Protein AF-A0A8T3R2W8-F1 (afdb_monomer)

Mean predicted aligned error: 18.33 Å

Radius of gyration: 32.72 Å; Cα contacts (8 Å, |Δi|>4): 124; chains: 1; bounding box: 53×70×112 Å

Solvent-accessible surface area (backbone atoms only — not comparable to full-atom values): 19944 Å² total; per-residue (Å²): 119,71,65,63,56,52,53,53,51,52,51,51,54,50,51,51,57,50,50,54,53,49,54,51,63,64,45,47,63,53,51,52,50,52,52,53,50,52,53,50,52,53,53,51,52,53,53,50,50,56,52,50,53,52,50,53,54,52,48,58,63,67,66,51,82,73,78,78,79,82,86,82,87,84,81,88,80,92,88,83,86,80,88,82,84,80,87,76,84,80,83,79,87,77,79,93,69,85,86,74,91,78,74,92,73,78,74,81,80,79,80,69,82,85,74,76,82,69,85,78,84,74,84,80,87,73,88,76,80,80,84,82,83,77,88,76,90,73,90,74,80,87,76,82,73,83,73,81,80,76,76,80,80,81,70,83,76,70,89,71,93,66,95,69,80,85,73,84,73,79,70,79,85,71,80,76,84,75,60,87,91,60,53,69,68,35,57,51,24,56,54,50,41,52,56,39,51,54,50,52,50,52,54,42,54,51,48,52,55,46,69,69,41,97,80,67,50,40,69,60,53,50,52,49,36,50,51,52,34,54,48,21,52,52,36,33,58,32,28,59,50,31,69,86,38,73,91,39,47,69,59,27,54,52,48,33,52,50,25,49,54,47,29,50,40,28,49,56,24,62,72,46,58,77,84,44,47,65,49,37,51,53,21,52,55,52,36,46,50,57,56,49,55,50,56,55,53,55,53,54,54,60,54,55,62,53,58,54,56,64,58,66,78,75,114

Sequence (315 aa):
MYQDLTIVIASVVLAVVVGIGVIIVIKMPSLIRASNAAKKSAANEATSRVTRERLEGSRAAAEAPVGMPKSIKGAAPADAPGPVSVDQPEIGFIGGQPIEWGQSTSPPQLRVPFDPPDPRRSAPAGPRLVRNAGVALLAVALVGVAAIATSPNLGAATPSGGVLGATEVSAPGTQRSEVPGAPAAVVAALRGTAVVNDRLAVDADDLQTELARKRVRAVDLARQLRSLVSDTELGVSLANRLEAWPDADPLRSDLTSFYQAVAETARDGRRAQLSDLTAYRSAASSTLTLVAELRASESTVGMRSRGTKARTAGS

Structure (mmCIF, N/CA/C/O backbone):
data_AF-A0A8T3R2W8-F1
#
_entry.id   AF-A0A8T3R2W8-F1
#
loop_
_atom_site.group_PDB
_atom_site.id
_atom_site.type_symbol
_atom_site.label_atom_id
_atom_site.label_alt_id
_atom_site.label_comp_id
_atom_site.label_asym_id
_atom_site.label_entity_id
_atom_site.label_seq_id
_atom_site.pdbx_PDB_ins_code
_atom_site.Cartn_x
_atom_site.Cartn_y
_atom_site.Cartn_z
_atom_site.occupancy
_atom_site.B_iso_or_equiv
_atom_site.auth_seq_id
_atom_site.auth_comp_id
_atom_site.auth_asym_id
_atom_site.auth_atom_id
_atom_site.pdbx_PDB_model_num
ATOM 1 N N . MET A 1 1 ? 13.297 10.936 -42.439 1.00 53.31 1 MET A N 1
ATOM 2 C CA . MET A 1 1 ? 14.028 10.239 -41.353 1.00 53.31 1 MET A CA 1
ATOM 3 C C . MET A 1 1 ? 14.456 11.146 -40.198 1.00 53.31 1 MET A C 1
ATOM 5 O O . MET A 1 1 ? 14.283 10.722 -39.070 1.00 53.31 1 MET A O 1
ATOM 9 N N . TYR A 1 2 ? 14.955 12.374 -40.404 1.00 48.47 2 TYR A N 1
ATOM 10 C CA . TYR A 1 2 ? 15.349 13.239 -39.269 1.00 48.47 2 TYR A CA 1
ATOM 11 C C . TYR A 1 2 ? 14.175 13.831 -38.456 1.00 48.47 2 TYR A C 1
ATOM 13 O O . TYR A 1 2 ? 14.329 14.087 -37.264 1.00 48.47 2 TYR A O 1
ATOM 21 N N . GLN A 1 3 ? 12.987 14.011 -39.049 1.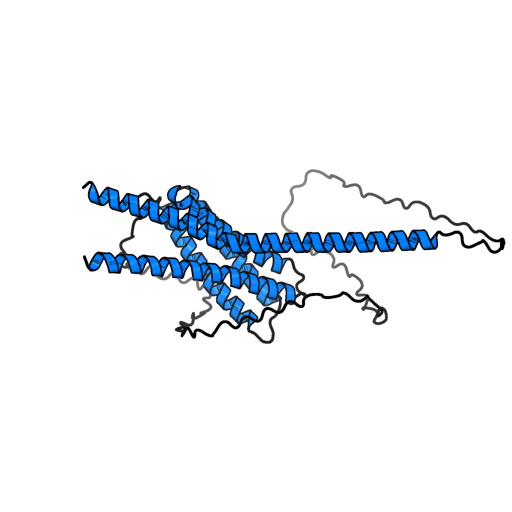00 54.53 3 GLN A N 1
ATOM 22 C CA . GLN A 1 3 ? 11.833 14.574 -38.328 1.00 54.53 3 GLN A CA 1
ATOM 23 C C . GLN A 1 3 ? 11.289 13.658 -37.219 1.00 54.53 3 GLN A C 1
ATOM 25 O O . GLN A 1 3 ? 11.030 14.152 -36.124 1.00 54.53 3 GLN A O 1
ATOM 30 N N . ASP A 1 4 ? 11.217 12.341 -37.437 1.00 58.09 4 ASP A N 1
ATOM 31 C CA . ASP A 1 4 ? 10.751 11.402 -36.401 1.00 58.09 4 ASP A CA 1
ATOM 32 C C . ASP A 1 4 ? 11.683 11.362 -35.188 1.00 58.09 4 ASP A C 1
ATOM 34 O O . ASP A 1 4 ? 11.228 11.348 -34.045 1.00 58.09 4 ASP A O 1
ATOM 38 N N . LEU A 1 5 ? 12.997 11.443 -35.417 1.00 59.25 5 LEU A N 1
ATOM 39 C CA . LEU A 1 5 ? 13.979 11.465 -34.333 1.00 59.25 5 LEU A CA 1
ATOM 40 C C . LEU A 1 5 ? 13.818 12.711 -33.446 1.00 59.25 5 LEU A C 1
ATOM 42 O O . LEU A 1 5 ? 13.947 12.637 -32.226 1.00 59.25 5 LEU A O 1
ATOM 46 N N . THR A 1 6 ? 13.472 13.851 -34.048 1.00 59.56 6 THR A N 1
ATOM 47 C CA . THR A 1 6 ? 13.305 15.119 -33.322 1.00 59.56 6 THR A CA 1
ATOM 48 C C . THR A 1 6 ? 12.045 15.102 -32.446 1.00 59.56 6 THR A C 1
ATOM 50 O O . THR A 1 6 ? 12.054 15.628 -31.333 1.00 59.56 6 THR A O 1
ATOM 53 N N . ILE A 1 7 ? 10.978 14.436 -32.904 1.00 68.69 7 ILE A N 1
ATOM 54 C CA . ILE A 1 7 ? 9.715 14.277 -32.162 1.00 68.69 7 ILE A CA 1
ATOM 55 C C . ILE A 1 7 ? 9.888 13.340 -30.960 1.00 68.69 7 ILE A C 1
ATOM 57 O O . ILE A 1 7 ? 9.358 13.615 -29.877 1.00 68.69 7 ILE A O 1
ATOM 61 N N . VAL A 1 8 ? 10.659 12.263 -31.124 1.00 65.19 8 VAL A N 1
ATOM 62 C CA . VAL A 1 8 ? 10.961 11.330 -30.030 1.00 65.19 8 VAL A CA 1
ATOM 63 C C . VAL A 1 8 ? 11.794 12.024 -28.950 1.00 65.19 8 VAL A C 1
ATOM 65 O O . VAL A 1 8 ? 11.427 11.970 -27.777 1.00 65.19 8 VAL A O 1
ATOM 68 N N . ILE A 1 9 ? 12.841 12.764 -29.331 1.00 66.00 9 ILE A N 1
ATOM 69 C CA . ILE A 1 9 ? 13.687 13.499 -28.374 1.00 66.00 9 ILE A CA 1
ATOM 70 C C . ILE A 1 9 ? 12.879 14.575 -27.633 1.00 66.00 9 ILE A C 1
ATOM 72 O O . ILE A 1 9 ? 12.960 14.664 -26.408 1.00 66.00 9 ILE A O 1
ATOM 76 N N . ALA A 1 10 ? 12.041 15.346 -28.333 1.00 62.16 10 ALA A N 1
ATOM 77 C CA . ALA A 1 10 ? 11.192 16.359 -27.702 1.00 62.16 10 ALA A CA 1
ATOM 78 C C . ALA A 1 10 ? 10.181 15.749 -26.712 1.00 62.16 10 ALA A C 1
ATOM 80 O O . ALA A 1 10 ? 9.942 16.317 -25.646 1.00 62.16 10 ALA A O 1
ATOM 81 N N . SER A 1 11 ? 9.626 14.573 -27.028 1.00 66.31 11 SER A N 1
ATOM 82 C CA . SER A 1 11 ? 8.693 13.868 -26.138 1.00 66.31 11 SER A CA 1
ATOM 83 C C . SER A 1 11 ? 9.377 13.327 -24.882 1.00 66.31 11 SER A C 1
ATOM 85 O O . SER A 1 11 ? 8.801 13.409 -23.797 1.00 66.31 11 SER A O 1
ATOM 87 N N . VAL A 1 12 ? 10.613 12.832 -25.003 1.00 66.12 12 VAL A N 1
ATOM 88 C CA . VAL A 1 12 ? 11.405 12.363 -23.855 1.00 66.12 12 VAL A CA 1
ATOM 89 C C . VAL A 1 12 ? 11.797 13.533 -22.952 1.00 66.12 12 VAL A C 1
ATOM 91 O O . VAL A 1 12 ? 11.570 13.472 -21.745 1.00 66.12 12 VAL A O 1
ATOM 94 N N . VAL A 1 13 ? 12.297 14.638 -23.516 1.00 65.88 13 VAL A N 1
ATOM 95 C CA . VAL A 1 13 ? 12.657 15.837 -22.735 1.00 65.88 13 VAL A CA 1
ATOM 96 C C . VAL A 1 13 ? 11.433 16.412 -22.017 1.00 65.88 13 VAL A C 1
ATOM 98 O O . VAL A 1 13 ? 11.514 16.752 -20.837 1.00 65.88 13 VAL A O 1
ATOM 101 N N . LEU A 1 14 ? 10.274 16.457 -22.681 1.00 67.62 14 LEU A N 1
ATOM 102 C CA . LEU A 1 14 ? 9.036 16.921 -22.059 1.00 67.62 14 LEU A CA 1
ATOM 103 C C . LEU A 1 14 ? 8.577 15.987 -20.930 1.00 67.62 14 LEU A C 1
ATOM 105 O O . LEU A 1 14 ? 8.171 16.471 -19.876 1.00 67.62 14 LEU A O 1
ATOM 109 N N . ALA A 1 15 ? 8.674 14.666 -21.109 1.00 62.66 15 ALA A N 1
ATOM 110 C CA . ALA A 1 15 ? 8.345 13.701 -20.061 1.00 62.66 15 ALA A CA 1
ATOM 111 C C . ALA A 1 15 ? 9.250 13.858 -18.827 1.00 62.66 15 ALA A C 1
ATOM 113 O O . ALA A 1 15 ? 8.749 13.824 -17.703 1.00 62.66 15 ALA A O 1
ATOM 114 N N . VAL A 1 16 ? 10.548 14.118 -19.023 1.00 62.31 16 VAL A N 1
ATOM 115 C CA . VAL A 1 16 ? 11.512 14.348 -17.934 1.00 62.31 16 VAL A CA 1
ATOM 116 C C . VAL A 1 16 ? 11.224 15.657 -17.194 1.00 62.31 16 VAL A C 1
ATOM 118 O O . VAL A 1 16 ? 11.123 15.658 -15.968 1.00 62.31 16 VAL A O 1
ATOM 121 N N . VAL A 1 17 ? 11.017 16.768 -17.911 1.00 62.28 17 VAL A N 1
ATOM 122 C CA . VAL A 1 17 ? 10.698 18.073 -17.294 1.00 62.28 17 VAL A CA 1
ATOM 123 C C . VAL A 1 17 ? 9.386 18.003 -16.508 1.00 62.28 17 VAL A C 1
ATOM 125 O O . VAL A 1 17 ? 9.276 18.546 -15.407 1.00 62.28 17 VAL A O 1
ATOM 128 N N . VAL A 1 18 ? 8.396 17.283 -17.036 1.00 59.97 18 VAL A N 1
ATOM 129 C CA . VAL A 1 18 ? 7.106 17.086 -16.371 1.00 59.97 18 VAL A CA 1
ATOM 130 C C . VAL A 1 18 ? 7.227 16.150 -15.165 1.00 59.97 18 VAL A C 1
ATOM 132 O O . VAL A 1 18 ? 6.606 16.424 -14.140 1.00 59.97 18 VAL A O 1
ATOM 135 N N . GLY A 1 19 ? 8.049 15.100 -15.239 1.00 58.78 19 GLY A N 1
ATOM 136 C CA . GLY A 1 19 ? 8.355 14.235 -14.097 1.00 58.78 19 GLY A CA 1
ATOM 137 C C . GLY A 1 19 ? 8.981 15.017 -12.940 1.00 58.78 19 GLY A C 1
ATOM 138 O O . GLY A 1 19 ? 8.500 14.943 -11.810 1.00 58.78 19 GLY A O 1
ATOM 139 N N . ILE A 1 20 ? 9.968 15.869 -13.233 1.00 54.62 20 ILE A N 1
ATOM 140 C CA . ILE A 1 20 ? 10.619 16.730 -12.233 1.00 54.62 20 ILE A CA 1
ATOM 141 C C . ILE A 1 20 ? 9.618 17.723 -11.619 1.00 54.62 20 ILE A C 1
ATOM 143 O O . ILE A 1 20 ? 9.584 17.891 -10.399 1.00 54.62 20 ILE A O 1
ATOM 147 N N . GLY A 1 21 ? 8.752 18.341 -12.431 1.00 46.56 21 GLY A N 1
ATOM 148 C CA . GLY A 1 21 ? 7.711 19.250 -11.939 1.00 46.56 21 GLY A CA 1
ATOM 149 C C . GLY A 1 21 ? 6.700 18.572 -11.006 1.00 46.56 21 GLY A C 1
ATOM 150 O O . GLY A 1 21 ? 6.312 19.146 -9.989 1.00 46.56 21 GLY A O 1
ATOM 151 N N . VAL A 1 22 ? 6.314 17.327 -11.299 1.00 51.22 22 VAL A N 1
ATOM 152 C CA . VAL A 1 22 ? 5.394 16.541 -10.460 1.00 51.22 22 VAL A CA 1
ATOM 153 C C . VAL A 1 22 ? 6.056 16.133 -9.139 1.00 51.22 22 VAL A C 1
ATOM 155 O O . VAL A 1 22 ? 5.425 16.261 -8.090 1.00 51.22 22 VAL A O 1
ATOM 158 N N . ILE A 1 23 ? 7.341 15.763 -9.148 1.00 50.88 23 ILE A N 1
ATOM 159 C CA . ILE A 1 23 ? 8.104 15.472 -7.921 1.00 50.88 23 ILE A CA 1
ATOM 160 C C . ILE A 1 23 ? 8.148 16.700 -6.995 1.00 50.88 23 ILE A C 1
ATOM 162 O O . ILE A 1 23 ? 8.003 16.563 -5.778 1.00 50.88 23 ILE A O 1
ATOM 166 N N . ILE A 1 24 ? 8.287 17.910 -7.549 1.00 50.91 24 ILE A N 1
ATOM 167 C CA . ILE A 1 24 ? 8.290 19.162 -6.772 1.00 50.91 24 ILE A CA 1
ATOM 168 C C . ILE A 1 24 ? 6.912 19.435 -6.146 1.00 50.91 24 ILE A C 1
ATOM 170 O O . ILE A 1 24 ? 6.831 19.781 -4.964 1.00 50.91 24 ILE A O 1
ATOM 174 N N . VAL A 1 25 ? 5.824 19.228 -6.896 1.00 53.56 25 VAL A N 1
ATOM 175 C CA . VAL A 1 25 ? 4.453 19.453 -6.403 1.00 53.56 25 VAL A CA 1
ATOM 176 C C . VAL A 1 25 ? 4.045 18.415 -5.351 1.00 53.56 25 VAL A C 1
ATOM 178 O O . VAL A 1 25 ? 3.384 18.774 -4.379 1.00 53.56 25 VAL A O 1
ATOM 181 N N . ILE A 1 26 ? 4.491 17.161 -5.473 1.00 55.03 26 ILE A N 1
ATOM 182 C CA . ILE A 1 26 ? 4.214 16.100 -4.488 1.00 55.03 26 ILE A CA 1
ATOM 183 C C . ILE A 1 26 ? 5.058 16.273 -3.211 1.00 55.03 26 ILE A C 1
ATOM 185 O O . ILE A 1 26 ? 4.571 16.014 -2.109 1.00 55.03 26 ILE A O 1
ATOM 189 N N . LYS A 1 27 ? 6.301 16.772 -3.308 1.00 56.34 27 LYS A N 1
ATOM 190 C CA . LYS A 1 27 ? 7.138 17.048 -2.122 1.00 56.34 27 LYS A CA 1
ATOM 191 C C . LYS A 1 27 ? 6.754 18.322 -1.368 1.00 56.34 27 LYS A C 1
ATOM 193 O O . LYS A 1 27 ? 7.007 18.407 -0.168 1.00 56.34 27 LYS A O 1
ATOM 198 N N . MET A 1 28 ? 6.132 19.313 -2.005 1.00 49.12 28 MET A N 1
ATOM 199 C CA . MET A 1 28 ? 5.764 20.565 -1.325 1.00 49.12 28 MET A CA 1
ATOM 200 C C . MET A 1 28 ? 4.868 20.360 -0.082 1.00 49.12 28 MET A C 1
ATOM 2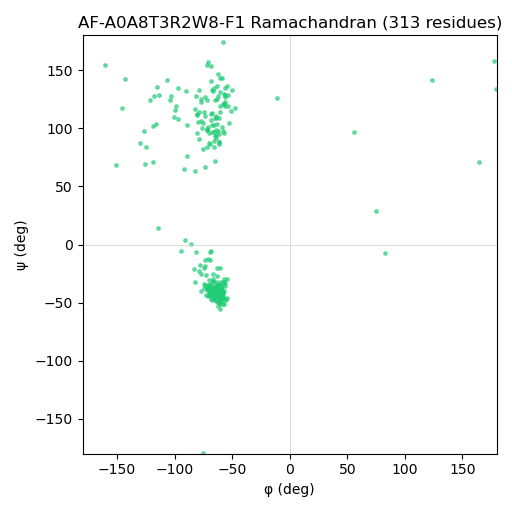02 O O . MET A 1 28 ? 5.187 20.912 0.974 1.00 49.12 28 MET A O 1
ATOM 206 N N . PRO A 1 29 ? 3.807 19.532 -0.122 1.00 60.94 29 PRO A N 1
ATOM 207 C CA . PRO A 1 29 ? 2.988 19.238 1.053 1.00 60.94 29 PRO A CA 1
ATOM 208 C C . PRO A 1 29 ? 3.749 18.552 2.196 1.00 60.94 29 PRO A C 1
ATOM 210 O O . PRO A 1 29 ? 3.448 18.811 3.365 1.00 60.94 29 PRO A O 1
ATOM 213 N N . SER A 1 30 ? 4.731 17.691 1.897 1.00 60.16 30 SER A N 1
ATOM 214 C CA . SER A 1 30 ? 5.530 17.017 2.930 1.00 60.16 30 SER A CA 1
ATOM 215 C C . SER A 1 30 ? 6.537 17.971 3.577 1.00 60.16 30 SER A C 1
ATOM 217 O O . SER A 1 30 ? 6.675 17.967 4.800 1.00 60.16 30 SER A O 1
ATOM 219 N N . LEU A 1 31 ? 7.136 18.878 2.799 1.00 65.12 31 LEU A N 1
ATOM 220 C CA . LEU A 1 31 ? 7.999 19.950 3.308 1.00 65.12 31 LEU A CA 1
ATOM 221 C C . LEU A 1 31 ? 7.228 20.937 4.196 1.00 65.12 31 LEU A C 1
ATOM 223 O O . LEU A 1 31 ? 7.725 21.349 5.246 1.00 65.12 31 LEU A O 1
ATOM 227 N N . ILE A 1 32 ? 5.982 21.261 3.838 1.00 67.94 32 ILE A N 1
ATOM 228 C CA . ILE A 1 32 ? 5.104 22.100 4.667 1.00 67.94 32 ILE A CA 1
ATOM 229 C C . ILE A 1 32 ? 4.746 21.381 5.977 1.00 67.94 32 ILE A C 1
ATOM 231 O O . ILE A 1 32 ? 4.795 21.991 7.048 1.00 67.94 32 ILE A O 1
ATOM 235 N N . ARG A 1 33 ? 4.442 20.073 5.936 1.00 70.06 33 ARG A N 1
ATOM 236 C CA . ARG A 1 33 ? 4.187 19.274 7.150 1.00 70.06 33 ARG A CA 1
ATOM 237 C C . ARG A 1 33 ? 5.424 19.182 8.051 1.00 70.06 33 ARG A C 1
ATOM 239 O O . ARG A 1 33 ? 5.291 19.392 9.256 1.00 70.06 33 ARG A O 1
ATOM 246 N N . ALA A 1 34 ? 6.609 18.954 7.485 1.00 70.44 34 ALA A N 1
ATOM 247 C CA . ALA A 1 34 ? 7.869 18.912 8.228 1.00 70.44 34 ALA A CA 1
ATOM 248 C C . ALA A 1 34 ? 8.205 20.270 8.872 1.00 70.44 34 ALA A C 1
ATOM 250 O O . ALA A 1 34 ? 8.542 20.329 10.055 1.00 70.44 34 ALA A O 1
ATOM 251 N N . SER A 1 35 ? 8.017 21.377 8.144 1.00 83.19 35 SER A N 1
ATOM 252 C CA . SER A 1 35 ? 8.188 22.735 8.680 1.00 83.19 35 SER A CA 1
ATOM 253 C C . SER A 1 35 ? 7.228 23.019 9.841 1.00 83.19 35 SER A C 1
ATOM 255 O O . SER A 1 35 ? 7.625 23.558 10.876 1.00 83.19 35 SER A O 1
ATOM 257 N N . ASN A 1 36 ? 5.967 22.599 9.717 1.00 78.75 36 ASN A N 1
ATOM 258 C CA . ASN A 1 36 ? 4.974 22.774 10.775 1.00 78.75 36 ASN A CA 1
ATOM 259 C C . ASN A 1 36 ? 5.264 21.901 12.006 1.00 78.75 36 ASN A C 1
ATOM 261 O O . ASN A 1 36 ? 5.027 22.342 13.132 1.00 78.75 36 ASN A O 1
ATOM 265 N N . ALA A 1 37 ? 5.807 20.694 11.821 1.00 77.38 37 ALA A N 1
ATOM 266 C CA . ALA A 1 37 ? 6.266 19.847 12.920 1.00 77.38 37 ALA A CA 1
ATOM 267 C C . ALA A 1 37 ? 7.459 20.477 13.661 1.00 77.38 37 ALA A C 1
ATOM 269 O O . ALA A 1 37 ? 7.442 20.546 14.891 1.00 77.38 37 ALA A O 1
ATOM 270 N N . ALA A 1 38 ? 8.434 21.031 12.931 1.00 80.75 38 ALA A N 1
ATOM 271 C CA . ALA A 1 38 ? 9.573 21.742 13.513 1.00 80.75 38 ALA A CA 1
ATOM 272 C C . ALA A 1 38 ? 9.138 22.989 14.306 1.00 80.75 38 ALA A C 1
ATOM 274 O O . ALA A 1 38 ? 9.577 23.192 15.437 1.00 80.75 38 ALA A O 1
ATOM 275 N N . LYS A 1 39 ? 8.192 23.780 13.777 1.00 85.31 39 LYS A N 1
ATOM 276 C CA . LYS A 1 39 ? 7.620 24.933 14.497 1.00 85.31 39 LYS A CA 1
ATOM 277 C C . LYS A 1 39 ? 6.911 24.525 15.792 1.00 85.31 39 LYS A C 1
ATOM 279 O O . LYS A 1 39 ? 7.052 25.207 16.803 1.00 85.31 39 LYS A O 1
ATOM 284 N N . LYS A 1 40 ? 6.177 23.406 15.788 1.00 83.19 40 LYS A N 1
ATOM 285 C CA . LYS A 1 40 ? 5.532 22.871 17.001 1.00 83.19 40 LYS A CA 1
ATOM 286 C C . LYS A 1 40 ? 6.551 22.381 18.031 1.00 83.19 40 LYS A C 1
ATOM 288 O O . LYS A 1 40 ? 6.367 22.627 19.218 1.00 83.19 40 LYS A O 1
ATOM 293 N N . SER A 1 41 ? 7.625 21.731 17.585 1.00 84.75 41 SER A N 1
ATOM 294 C CA . SER A 1 41 ? 8.738 21.323 18.450 1.00 84.75 41 SER A CA 1
ATOM 295 C C . SER A 1 41 ? 9.389 22.532 19.133 1.00 84.75 41 SER A C 1
ATOM 297 O O . SER A 1 41 ? 9.505 22.533 20.357 1.00 84.75 41 SER A O 1
ATOM 299 N N . ALA A 1 42 ? 9.701 23.591 18.381 1.00 88.06 42 ALA A N 1
ATOM 300 C CA . ALA A 1 42 ? 10.281 24.816 18.933 1.00 88.06 42 ALA A CA 1
ATOM 301 C C . ALA A 1 42 ? 9.341 25.521 19.932 1.00 88.06 42 ALA A C 1
ATOM 303 O O . ALA A 1 42 ? 9.778 25.992 20.982 1.00 88.06 42 ALA A O 1
ATOM 304 N N . ALA A 1 43 ? 8.033 25.548 19.650 1.00 86.94 43 ALA A N 1
ATOM 305 C CA . ALA A 1 43 ? 7.039 26.123 20.559 1.00 86.94 43 ALA A CA 1
ATOM 306 C C . ALA A 1 43 ? 6.922 25.339 21.882 1.00 86.94 43 ALA A C 1
ATOM 308 O O . ALA A 1 43 ? 6.789 25.933 22.958 1.00 86.94 43 ALA A O 1
ATOM 309 N N . ASN A 1 44 ? 7.010 24.008 21.819 1.00 85.94 44 ASN A N 1
ATOM 310 C CA . ASN A 1 44 ? 7.012 23.168 23.013 1.00 85.94 44 ASN A CA 1
ATOM 311 C C . ASN A 1 44 ? 8.280 23.390 23.849 1.00 85.94 44 ASN A C 1
ATOM 313 O O . ASN A 1 44 ? 8.176 23.529 25.065 1.00 85.94 44 ASN A O 1
ATOM 317 N N . GLU A 1 45 ? 9.449 23.509 23.214 1.00 89.12 45 GLU A N 1
ATOM 318 C CA . GLU A 1 45 ? 10.705 23.782 23.921 1.00 89.12 45 GLU A CA 1
ATOM 319 C C . GLU A 1 45 ? 10.682 25.147 24.630 1.00 89.12 45 GLU A C 1
ATOM 321 O O . GLU A 1 45 ? 11.057 25.242 25.800 1.00 89.12 45 GLU A O 1
ATOM 326 N N . ALA A 1 46 ? 10.165 26.190 23.972 1.00 90.06 46 ALA A N 1
ATOM 327 C CA . ALA A 1 46 ? 9.996 27.509 24.584 1.00 90.06 46 ALA A CA 1
ATOM 328 C C . ALA A 1 46 ? 9.081 27.455 25.821 1.00 90.06 46 ALA A C 1
ATOM 330 O O . ALA A 1 46 ? 9.392 28.034 26.862 1.00 90.06 46 ALA A O 1
ATOM 331 N N . THR A 1 47 ? 7.989 26.689 25.744 1.00 91.56 47 THR A N 1
ATOM 332 C CA . THR A 1 47 ? 7.068 26.496 26.876 1.00 91.56 47 THR A CA 1
ATOM 333 C C . THR A 1 47 ? 7.746 25.753 28.033 1.00 91.56 47 THR A C 1
ATOM 335 O O . THR A 1 47 ? 7.560 26.104 29.203 1.00 91.56 47 THR A O 1
ATOM 338 N N . SER A 1 48 ? 8.578 24.751 27.730 1.00 90.62 48 SER A N 1
ATOM 339 C CA . SER A 1 48 ? 9.358 24.029 28.740 1.00 90.62 48 SER A CA 1
ATOM 340 C C . SER A 1 48 ? 10.397 24.917 29.427 1.00 90.62 48 SER A C 1
ATOM 342 O O . SER A 1 48 ? 10.557 24.802 30.642 1.00 90.62 48 SER A O 1
ATOM 344 N N . ARG A 1 49 ? 11.057 25.831 28.700 1.00 94.00 49 ARG A N 1
ATOM 345 C CA . ARG A 1 49 ? 12.008 26.790 29.293 1.00 94.00 49 ARG A CA 1
ATOM 346 C C . ARG A 1 49 ? 11.328 27.734 30.280 1.00 94.00 49 ARG A C 1
ATOM 348 O O . ARG A 1 49 ? 11.758 27.799 31.424 1.00 94.00 49 ARG A O 1
ATOM 355 N N . VAL A 1 50 ? 10.208 28.345 29.892 1.00 93.88 50 VAL A N 1
ATOM 356 C CA . VAL A 1 50 ? 9.435 29.232 30.784 1.00 93.88 50 VAL A CA 1
ATOM 357 C C . VAL A 1 50 ? 8.958 28.489 32.036 1.00 93.88 50 VAL A C 1
ATOM 359 O O . VAL A 1 50 ? 8.985 29.025 33.142 1.00 93.88 50 VAL A O 1
ATOM 362 N N . THR A 1 51 ? 8.541 27.228 31.886 1.00 91.31 51 THR A N 1
ATOM 363 C CA . THR A 1 51 ? 8.109 26.411 33.031 1.00 91.31 51 THR A CA 1
ATOM 364 C C . THR A 1 51 ? 9.276 26.095 33.969 1.00 91.31 51 THR A C 1
ATOM 366 O O . THR A 1 51 ? 9.109 26.158 35.186 1.00 91.31 51 THR A O 1
ATOM 369 N N . ARG A 1 52 ? 10.462 25.793 33.422 1.00 93.38 52 ARG A N 1
ATOM 370 C CA . ARG A 1 52 ? 11.680 25.556 34.210 1.00 93.38 52 ARG A CA 1
ATOM 371 C C . ARG A 1 52 ? 12.112 26.816 34.963 1.00 93.38 52 ARG A C 1
ATOM 373 O O . ARG A 1 52 ? 12.300 26.736 36.170 1.00 93.38 52 ARG A O 1
ATOM 380 N N . GLU A 1 53 ? 12.168 27.967 34.296 1.00 92.94 53 GLU A N 1
ATOM 381 C CA . GLU A 1 53 ? 12.516 29.250 34.928 1.00 92.94 53 GLU A CA 1
ATOM 382 C C . GLU A 1 53 ? 11.537 29.621 36.049 1.00 92.94 53 GLU A C 1
ATOM 384 O O . GLU A 1 53 ? 11.944 30.077 37.116 1.00 92.94 53 GLU A O 1
ATOM 389 N N . ARG A 1 54 ? 10.236 29.359 35.860 1.00 92.62 54 ARG A N 1
ATOM 390 C CA . ARG A 1 54 ? 9.229 29.596 36.903 1.00 92.62 54 ARG A CA 1
ATOM 391 C C . ARG A 1 54 ? 9.438 28.700 38.127 1.00 92.62 54 ARG A C 1
ATOM 393 O O . ARG A 1 54 ? 9.255 29.165 39.252 1.00 92.62 54 ARG A O 1
ATOM 400 N N . LEU A 1 55 ? 9.813 27.436 37.922 1.00 91.56 55 LEU A N 1
ATOM 401 C CA . LEU A 1 55 ? 10.119 26.509 39.014 1.00 91.56 55 LEU A CA 1
ATOM 402 C C . LEU A 1 55 ? 11.403 26.910 39.748 1.00 91.56 55 LEU A C 1
ATOM 404 O O . LEU A 1 55 ? 11.409 26.949 40.977 1.00 91.56 55 LEU A O 1
ATOM 408 N N . GLU A 1 56 ? 12.457 27.275 39.021 1.00 90.31 56 GLU A N 1
ATOM 409 C CA . GLU A 1 56 ? 13.716 27.749 39.607 1.00 90.31 56 GLU A CA 1
ATOM 410 C C . GLU A 1 56 ? 13.521 29.053 40.395 1.00 90.31 56 GLU A C 1
ATOM 412 O O . GLU A 1 56 ? 13.967 29.149 41.538 1.00 90.31 56 GLU A O 1
ATOM 417 N N . GLY A 1 57 ? 12.749 30.007 39.863 1.00 90.31 57 GLY A N 1
ATOM 418 C CA . GLY A 1 57 ? 12.378 31.227 40.583 1.00 90.31 57 GLY A CA 1
ATOM 419 C C . GLY A 1 57 ? 11.564 30.952 41.853 1.00 90.31 57 GLY A C 1
ATOM 420 O O . GLY A 1 57 ? 11.810 31.562 42.893 1.00 90.31 57 GLY A O 1
ATOM 421 N N . SER A 1 58 ? 10.634 29.989 41.814 1.00 85.19 58 SER A N 1
ATOM 422 C CA . SER A 1 58 ? 9.866 29.593 43.005 1.00 85.19 58 SER A CA 1
ATO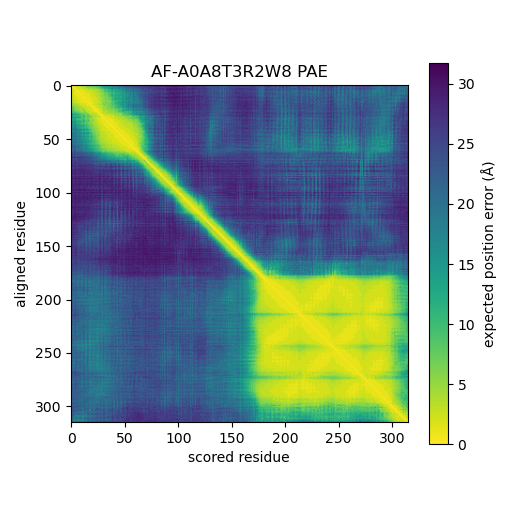M 423 C C . SER A 1 58 ? 10.722 28.905 44.072 1.00 85.19 58 SER A C 1
ATOM 425 O O . SER A 1 58 ? 10.481 29.089 45.264 1.00 85.19 58 SER A O 1
ATOM 427 N N . ARG A 1 59 ? 11.758 28.164 43.660 1.00 85.50 59 ARG A N 1
ATOM 428 C CA . ARG A 1 59 ? 12.715 27.534 44.574 1.00 85.50 59 ARG A CA 1
ATOM 429 C C . ARG A 1 59 ? 13.604 28.570 45.260 1.00 85.50 59 ARG A C 1
ATOM 431 O O . ARG A 1 59 ? 13.760 28.503 46.473 1.00 85.50 59 ARG A O 1
ATOM 438 N N . ALA A 1 60 ? 14.104 29.560 44.520 1.00 79.06 60 ALA A N 1
ATOM 439 C CA . ALA A 1 60 ? 14.886 30.656 45.096 1.00 79.06 60 ALA A CA 1
ATOM 440 C C . 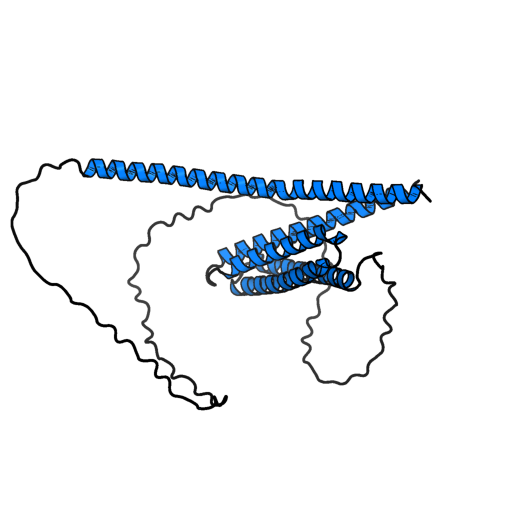ALA A 1 60 ? 14.079 31.476 46.124 1.00 79.06 60 ALA A C 1
ATOM 442 O O . ALA A 1 60 ? 14.621 31.899 47.141 1.00 79.06 60 ALA A O 1
ATOM 443 N N . ALA A 1 61 ? 12.768 31.648 45.907 1.00 74.56 61 ALA A N 1
ATOM 444 C CA . ALA A 1 61 ? 11.883 32.299 46.875 1.00 74.56 61 ALA A CA 1
ATOM 445 C C . ALA A 1 61 ? 11.638 31.453 48.143 1.00 74.56 61 ALA A C 1
ATOM 447 O O . ALA A 1 61 ? 11.445 32.014 49.219 1.00 74.56 61 ALA A O 1
ATOM 448 N N . ALA A 1 62 ? 11.662 30.121 48.033 1.00 72.25 62 ALA A N 1
ATOM 449 C CA . ALA A 1 62 ? 11.517 29.207 49.169 1.00 72.25 62 ALA A CA 1
ATOM 450 C C . ALA A 1 62 ? 12.807 29.057 50.002 1.00 72.25 62 ALA A C 1
ATOM 452 O O . ALA A 1 62 ? 12.733 28.704 51.176 1.00 72.25 62 ALA A O 1
ATOM 453 N N . GLU A 1 63 ? 13.974 29.339 49.417 1.00 67.50 63 GLU A N 1
ATOM 454 C CA . GLU A 1 63 ? 15.275 29.347 50.106 1.00 67.50 63 GLU A CA 1
ATOM 455 C C . GLU A 1 63 ? 15.593 30.695 50.783 1.00 67.50 63 GLU A C 1
ATOM 457 O O . GLU A 1 63 ? 16.628 30.829 51.440 1.00 67.50 63 GLU A O 1
ATOM 462 N N . ALA A 1 64 ? 14.697 31.689 50.696 1.00 63.19 64 ALA A N 1
ATOM 463 C CA . ALA A 1 64 ? 14.791 32.874 51.541 1.00 63.19 64 ALA A CA 1
ATOM 464 C C . ALA A 1 64 ? 14.774 32.433 53.020 1.00 63.19 64 ALA A C 1
ATOM 466 O O . ALA A 1 64 ? 13.905 31.646 53.405 1.00 63.19 64 ALA A O 1
ATOM 467 N N . PRO A 1 65 ? 15.723 32.896 53.854 1.00 60.66 65 PRO A N 1
ATOM 468 C CA . PRO A 1 65 ? 15.920 32.377 55.199 1.00 60.66 65 PRO A CA 1
ATOM 469 C C . PRO A 1 65 ? 14.686 32.657 56.057 1.00 60.66 65 PRO A C 1
ATOM 471 O O . PRO A 1 65 ? 14.509 33.747 56.603 1.00 60.66 65 PRO A O 1
ATOM 474 N N . VAL A 1 66 ? 13.829 31.647 56.194 1.00 60.62 66 VAL A N 1
ATOM 475 C CA . VAL A 1 66 ? 12.816 31.592 57.241 1.00 60.62 66 VAL A CA 1
ATOM 476 C C . VAL A 1 66 ? 13.587 31.591 58.552 1.00 60.62 66 VAL A C 1
ATOM 478 O O . VAL A 1 66 ? 14.292 30.631 58.866 1.00 60.62 66 VAL A O 1
ATOM 481 N N . GLY A 1 67 ? 13.519 32.710 59.274 1.00 60.09 67 GLY A N 1
ATOM 482 C CA . GLY A 1 67 ? 14.174 32.875 60.565 1.00 60.09 67 GLY A CA 1
ATOM 483 C C . GLY A 1 67 ? 13.895 31.666 61.452 1.00 60.09 67 GLY A C 1
ATOM 484 O O . GLY A 1 67 ? 12.740 31.375 61.758 1.00 60.09 67 GLY A O 1
ATOM 485 N N . MET A 1 68 ? 14.960 30.946 61.814 1.00 46.81 68 MET A N 1
ATOM 486 C CA . MET A 1 68 ? 14.898 29.744 62.641 1.00 46.81 68 MET A CA 1
ATOM 487 C C . MET A 1 68 ? 14.136 30.019 63.949 1.00 46.81 68 MET A C 1
ATOM 489 O O . MET A 1 68 ? 14.615 30.809 64.770 1.00 46.81 68 MET A O 1
ATOM 493 N N . PRO A 1 69 ? 13.018 29.326 64.229 1.00 55.72 69 PRO A N 1
ATOM 494 C CA . PRO A 1 69 ? 12.602 29.113 65.603 1.00 55.72 69 PRO A CA 1
ATOM 495 C C . PRO A 1 69 ? 13.618 28.186 66.283 1.00 55.72 69 PRO A C 1
ATOM 497 O O . PRO A 1 69 ? 14.056 27.177 65.730 1.00 55.72 69 PRO A O 1
ATOM 500 N N . LYS A 1 70 ? 14.038 28.586 67.483 1.00 56.03 70 LYS A N 1
ATOM 501 C CA . LYS A 1 70 ? 15.096 27.947 68.268 1.00 56.03 70 LYS A CA 1
ATOM 502 C C . LYS A 1 70 ? 14.822 26.457 68.519 1.00 56.03 70 LYS A C 1
ATOM 504 O O . LYS A 1 70 ? 13.734 26.070 68.931 1.00 56.03 70 LYS A O 1
ATOM 509 N N . SER A 1 71 ? 15.886 25.687 68.304 1.00 44.94 71 SER A N 1
ATOM 510 C CA . SER A 1 71 ? 16.182 24.295 68.646 1.00 44.94 71 SER A CA 1
ATOM 511 C C . SER A 1 71 ? 15.239 23.563 69.606 1.00 44.94 71 SER A C 1
ATOM 513 O O . SER A 1 71 ? 15.130 23.925 70.777 1.00 44.94 71 SER A O 1
ATOM 515 N N . ILE A 1 72 ? 14.746 22.401 69.163 1.00 47.56 72 ILE A N 1
ATOM 516 C CA . ILE A 1 72 ? 14.395 21.287 70.050 1.00 47.56 72 ILE A CA 1
ATOM 517 C C . ILE A 1 72 ? 15.285 20.094 69.685 1.00 47.56 72 ILE A C 1
ATOM 519 O O . ILE A 1 72 ? 15.452 19.737 68.522 1.00 47.56 72 ILE A O 1
ATOM 523 N N . LYS A 1 73 ? 15.928 19.563 70.722 1.00 55.16 73 LYS A N 1
ATOM 524 C CA . LYS A 1 73 ? 17.006 18.575 70.730 1.00 55.16 73 LYS A CA 1
ATOM 525 C C . LYS A 1 73 ? 16.430 17.172 70.959 1.00 55.16 73 LYS A C 1
ATOM 527 O O . LYS A 1 73 ? 15.669 16.992 71.903 1.00 55.16 73 LYS A O 1
ATOM 532 N N . GLY A 1 74 ? 16.883 16.194 70.173 1.00 46.66 74 GLY A N 1
ATOM 533 C CA . GLY A 1 74 ? 16.654 14.750 70.368 1.00 46.66 74 GLY A CA 1
ATOM 534 C C . GLY A 1 74 ? 16.004 14.102 69.140 1.00 46.66 74 GLY A C 1
ATOM 535 O O . GLY A 1 74 ? 15.167 14.726 68.510 1.00 46.66 74 GLY A O 1
ATOM 536 N N . ALA A 1 75 ? 16.320 12.885 68.704 1.00 42.09 75 ALA A N 1
ATOM 537 C CA . ALA A 1 75 ? 17.231 11.842 69.165 1.00 42.09 75 ALA A CA 1
ATOM 538 C C . ALA A 1 75 ? 17.501 10.886 67.972 1.00 42.09 75 ALA A C 1
ATOM 540 O O . ALA A 1 75 ? 16.682 10.803 67.059 1.00 42.09 75 ALA A O 1
ATOM 541 N N . ALA A 1 76 ? 18.645 10.193 67.978 1.00 46.56 76 ALA A N 1
ATOM 542 C CA . ALA A 1 76 ? 19.010 9.130 67.024 1.00 46.56 76 ALA A CA 1
ATOM 543 C C . ALA A 1 76 ? 18.190 7.841 67.264 1.00 46.56 76 ALA A C 1
ATOM 545 O O . ALA A 1 76 ? 17.731 7.642 68.392 1.00 46.56 76 ALA A O 1
ATOM 546 N N . PRO A 1 77 ? 17.982 6.980 66.245 1.00 53.62 77 PRO A N 1
ATOM 547 C CA . PRO A 1 77 ? 18.867 5.812 66.015 1.00 53.62 77 PRO A CA 1
ATOM 548 C C . PRO A 1 77 ? 19.099 5.514 64.505 1.00 53.62 77 PRO A C 1
ATOM 550 O O . PRO A 1 77 ? 18.282 5.870 63.665 1.00 53.62 77 PRO A O 1
ATOM 553 N N . ALA A 1 78 ? 20.286 5.093 64.054 1.00 55.25 78 ALA A N 1
ATOM 554 C CA . ALA A 1 78 ? 20.828 3.722 64.046 1.00 55.25 78 ALA A CA 1
ATOM 555 C C . ALA A 1 78 ? 19.928 2.689 63.332 1.00 55.25 78 ALA A C 1
ATOM 557 O O . ALA A 1 78 ? 18.992 2.193 63.941 1.00 55.25 78 ALA A O 1
ATOM 558 N N . ASP A 1 79 ? 20.212 2.389 62.057 1.00 48.16 79 ASP A N 1
ATOM 559 C CA . ASP A 1 79 ? 20.486 1.022 61.570 1.00 48.16 79 ASP A CA 1
ATOM 560 C C . ASP A 1 79 ? 20.747 1.000 60.053 1.00 48.16 79 ASP A C 1
ATOM 562 O O . ASP A 1 79 ? 20.035 1.621 59.263 1.00 48.16 79 ASP A O 1
ATOM 566 N N . ALA A 1 80 ? 21.796 0.282 59.653 1.00 53.50 80 ALA A N 1
ATOM 567 C CA . ALA A 1 80 ? 22.241 0.112 58.274 1.00 53.50 80 ALA A CA 1
ATOM 568 C C . ALA A 1 80 ? 22.067 -1.357 57.845 1.00 53.50 80 ALA A C 1
ATOM 570 O O . ALA A 1 80 ? 22.581 -2.236 58.535 1.00 53.50 80 ALA A O 1
ATOM 571 N N . PRO A 1 81 ? 21.415 -1.659 56.708 1.00 53.78 81 PRO A N 1
ATOM 572 C CA . PRO A 1 81 ? 21.448 -2.997 56.126 1.00 53.78 81 PRO A CA 1
ATOM 573 C C . PRO A 1 81 ? 22.613 -3.157 55.133 1.00 53.78 81 PRO A C 1
ATOM 575 O O . PRO A 1 81 ? 22.846 -2.310 54.271 1.00 53.78 81 PRO A O 1
ATOM 578 N N . GLY A 1 82 ? 23.355 -4.257 55.299 1.00 53.88 82 GLY A N 1
ATOM 579 C CA . GLY A 1 82 ? 24.564 -4.616 54.553 1.00 53.88 82 GLY A CA 1
ATOM 580 C C . GLY A 1 82 ? 24.346 -5.126 53.115 1.00 53.88 82 GLY A C 1
ATOM 581 O O . GLY A 1 82 ? 23.216 -5.194 52.629 1.00 53.88 82 GLY A O 1
ATOM 582 N N . PRO A 1 83 ? 25.442 -5.475 52.414 1.00 51.69 83 PRO A N 1
ATOM 583 C CA . PRO A 1 83 ? 25.427 -5.837 50.999 1.00 51.69 83 PRO A CA 1
ATOM 584 C C . PRO A 1 83 ? 24.945 -7.276 50.761 1.00 51.69 83 PRO A C 1
ATOM 586 O O . PRO A 1 83 ? 25.417 -8.224 51.386 1.00 51.69 83 PRO A O 1
ATOM 589 N N . VAL A 1 84 ? 24.028 -7.436 49.807 1.00 54.84 84 VAL A N 1
ATOM 590 C CA . VAL A 1 84 ? 23.543 -8.732 49.318 1.00 54.84 84 VAL A CA 1
ATOM 591 C C . VAL A 1 84 ? 24.543 -9.272 48.292 1.00 54.84 84 VAL A C 1
ATOM 593 O O . VAL A 1 84 ? 24.746 -8.659 47.245 1.00 54.84 84 VAL A O 1
ATOM 596 N N . SER A 1 85 ? 25.175 -10.408 48.600 1.00 46.03 85 SER A N 1
ATOM 597 C CA . SER A 1 85 ? 25.966 -11.183 47.635 1.00 46.03 85 SER A CA 1
ATOM 598 C C . SER A 1 85 ? 25.027 -11.893 46.661 1.00 46.03 85 SER A C 1
ATOM 600 O O . SER A 1 85 ? 24.105 -12.589 47.082 1.00 46.03 85 SER A O 1
ATOM 602 N N . VAL A 1 86 ? 25.254 -11.696 45.364 1.00 55.09 86 VAL A N 1
ATOM 603 C CA . VAL A 1 86 ? 24.567 -12.413 44.287 1.00 55.09 86 VAL A CA 1
ATOM 604 C C . VAL A 1 86 ? 25.476 -13.558 43.859 1.00 55.09 86 VAL A C 1
ATOM 606 O O . VAL A 1 86 ? 26.516 -13.318 43.248 1.00 55.09 86 VAL A O 1
ATOM 609 N N . ASP A 1 87 ? 25.083 -14.783 44.204 1.00 44.44 87 ASP A N 1
ATOM 610 C CA . ASP A 1 87 ? 25.694 -16.006 43.687 1.00 44.44 87 ASP A CA 1
ATOM 611 C C . ASP A 1 87 ? 25.492 -16.087 42.170 1.00 44.44 87 ASP A C 1
ATOM 613 O O . ASP A 1 87 ? 24.378 -15.994 41.646 1.00 44.44 87 ASP A O 1
ATOM 617 N N . GLN A 1 88 ? 26.604 -16.244 41.464 1.00 49.59 88 GLN A N 1
ATOM 618 C CA . GLN A 1 88 ? 26.687 -16.357 40.018 1.00 49.59 88 GLN A CA 1
ATOM 619 C C . GLN A 1 88 ? 26.815 -17.853 39.690 1.00 49.59 88 GLN A C 1
ATOM 621 O O . GLN A 1 88 ? 27.802 -18.461 40.102 1.00 49.59 88 GLN A O 1
ATOM 626 N N . PRO A 1 89 ? 25.849 -18.493 39.005 1.00 55.16 89 PRO A N 1
ATOM 627 C CA . PRO A 1 89 ? 25.983 -19.906 38.685 1.00 55.16 89 PRO A CA 1
ATOM 628 C C . PRO A 1 89 ? 27.052 -20.103 37.607 1.00 55.16 89 PRO A C 1
ATOM 630 O O . PRO A 1 89 ? 26.982 -19.526 36.519 1.00 55.16 89 PRO A O 1
ATOM 633 N N . GLU A 1 90 ? 28.035 -20.942 37.928 1.00 44.53 90 GLU A N 1
ATOM 634 C CA . GLU A 1 90 ? 29.035 -21.453 37.000 1.00 44.53 90 GLU A CA 1
ATOM 635 C C . GLU A 1 90 ? 28.357 -22.168 35.823 1.00 44.53 90 GLU A C 1
ATOM 637 O O . GLU A 1 90 ? 27.634 -23.154 35.983 1.00 44.53 90 GLU A O 1
ATOM 642 N N . ILE A 1 91 ? 28.617 -21.681 34.610 1.00 47.75 91 ILE A N 1
ATOM 643 C CA . ILE A 1 91 ? 28.280 -22.383 33.374 1.00 47.75 91 ILE A CA 1
ATOM 644 C C . ILE A 1 91 ? 29.357 -23.450 33.169 1.00 47.75 91 ILE A C 1
ATOM 646 O O . ILE A 1 91 ? 30.409 -23.200 32.580 1.00 47.75 91 ILE A O 1
ATOM 650 N N . GLY A 1 92 ? 29.098 -24.644 33.701 1.00 44.81 92 GLY A N 1
ATOM 651 C CA . GLY A 1 92 ? 29.907 -25.832 33.461 1.00 44.81 92 GLY A CA 1
ATOM 652 C C . GLY A 1 92 ? 29.857 -26.238 31.989 1.00 44.81 92 GLY A C 1
ATOM 653 O O . GLY A 1 92 ? 28.837 -26.710 31.489 1.00 44.81 92 GLY A O 1
ATOM 654 N N . PHE A 1 93 ? 30.980 -26.069 31.296 1.00 52.78 93 PHE A N 1
ATOM 655 C CA . PHE A 1 93 ? 31.239 -26.664 29.990 1.00 52.78 93 PHE A CA 1
ATOM 656 C C . PHE A 1 93 ? 31.581 -28.148 30.207 1.00 52.78 93 PHE A C 1
ATOM 658 O O . PHE A 1 93 ? 32.700 -28.479 30.597 1.00 52.78 93 PHE A O 1
ATOM 665 N N . ILE A 1 94 ? 30.622 -29.051 29.984 1.00 46.50 94 ILE A N 1
ATOM 666 C CA . ILE A 1 94 ? 30.880 -30.498 29.920 1.00 46.50 94 ILE A CA 1
ATOM 667 C C . ILE A 1 94 ? 30.854 -30.923 28.454 1.00 46.50 94 ILE A C 1
ATOM 669 O O . ILE A 1 94 ? 29.910 -30.646 27.716 1.00 46.50 94 ILE A O 1
ATOM 673 N N . GLY A 1 95 ? 31.956 -31.536 28.031 1.00 51.31 95 GLY A N 1
ATOM 674 C CA . GLY A 1 95 ? 32.272 -31.796 26.639 1.00 51.31 95 GLY A CA 1
ATOM 675 C C . GLY A 1 95 ? 31.425 -32.860 25.939 1.00 51.31 95 GLY A C 1
ATOM 676 O O . GLY A 1 95 ? 30.921 -33.806 26.533 1.00 51.31 95 GLY A O 1
ATOM 677 N N . GLY A 1 96 ? 31.401 -32.731 24.611 1.00 52.06 96 GLY A N 1
ATOM 678 C CA . GLY A 1 96 ? 31.701 -33.854 23.723 1.00 52.06 96 GLY A CA 1
ATOM 679 C C . GLY A 1 96 ? 30.646 -34.944 23.542 1.00 52.06 96 GLY A C 1
ATOM 680 O O . GLY A 1 96 ? 31.032 -36.071 23.244 1.00 52.06 96 GLY A O 1
ATOM 681 N N . GLN A 1 97 ? 29.352 -34.653 23.672 1.00 49.34 97 GLN A N 1
ATOM 682 C CA . GLN A 1 97 ? 28.301 -35.592 23.259 1.00 49.34 97 GLN A CA 1
ATOM 683 C C . GLN A 1 97 ? 27.469 -35.018 22.098 1.00 49.34 97 GLN A C 1
ATOM 685 O O . GLN A 1 97 ? 27.121 -33.834 22.124 1.00 49.34 97 GLN A O 1
ATOM 690 N N . PRO A 1 98 ? 27.175 -35.822 21.059 1.00 44.28 98 PRO A N 1
ATOM 691 C CA . PRO A 1 98 ? 26.371 -35.394 19.922 1.00 44.28 98 PRO A CA 1
ATOM 692 C C . PRO A 1 98 ? 24.924 -35.134 20.360 1.00 44.28 98 PRO A C 1
ATOM 694 O O . PRO A 1 98 ? 24.317 -35.943 21.057 1.00 44.28 98 PRO A O 1
ATOM 697 N N . ILE A 1 99 ? 24.377 -33.988 19.948 1.00 56.00 99 ILE A N 1
ATOM 698 C CA . ILE A 1 99 ? 23.008 -33.568 20.263 1.00 56.00 99 ILE A CA 1
ATOM 699 C C . ILE A 1 99 ? 22.034 -34.451 19.472 1.00 56.00 99 ILE A C 1
ATOM 701 O O . ILE A 1 99 ? 21.829 -34.261 18.272 1.00 56.00 99 ILE A O 1
ATOM 705 N N . GLU A 1 100 ? 21.457 -35.433 20.156 1.00 48.16 100 GLU A N 1
ATOM 706 C CA . GLU A 1 100 ? 20.395 -36.296 19.652 1.00 48.16 100 GLU A CA 1
ATOM 707 C C . GLU A 1 100 ? 19.070 -35.511 19.647 1.00 48.16 100 GLU A C 1
ATOM 709 O O . GLU A 1 100 ? 18.463 -35.234 20.684 1.00 48.16 100 GLU A O 1
ATOM 714 N N . TRP A 1 101 ? 18.637 -35.088 18.458 1.00 51.97 101 TRP A N 1
ATOM 715 C CA . TRP A 1 101 ? 17.363 -34.400 18.252 1.00 51.97 101 TRP A CA 1
ATOM 716 C C . TRP A 1 101 ? 16.208 -35.393 18.329 1.00 51.97 101 TRP A C 1
ATOM 718 O O . TRP A 1 101 ? 15.695 -35.842 17.306 1.00 51.97 101 TRP A O 1
ATOM 728 N N . GLY A 1 102 ? 15.766 -35.723 19.538 1.00 53.72 102 GLY A N 1
ATOM 729 C CA . GLY A 1 102 ? 14.506 -36.437 19.659 1.00 53.72 102 GLY A CA 1
ATOM 730 C C . GLY A 1 102 ? 14.255 -37.095 20.991 1.00 53.72 102 GLY A C 1
ATOM 731 O O . GLY A 1 102 ? 14.188 -38.309 21.013 1.00 53.72 102 GLY A O 1
ATOM 732 N N . GLN A 1 103 ? 13.990 -36.314 22.042 1.00 45.03 103 GLN A N 1
ATOM 733 C CA . GLN A 1 103 ? 12.923 -36.631 22.995 1.00 45.03 103 GLN A CA 1
ATOM 734 C C . GLN A 1 103 ? 12.289 -35.338 23.507 1.00 45.03 103 GLN A C 1
ATOM 736 O O . GLN A 1 103 ? 12.928 -34.495 24.130 1.00 45.03 103 GLN A O 1
ATOM 741 N N . SER A 1 104 ? 11.002 -35.186 23.202 1.00 51.88 104 SER A N 1
ATOM 742 C CA . SER A 1 104 ? 10.135 -34.143 23.738 1.00 51.88 104 SER A CA 1
ATOM 743 C C . SER A 1 104 ? 9.889 -34.413 25.223 1.00 51.88 104 SER A C 1
ATOM 745 O O . SER A 1 104 ? 8.891 -35.033 25.591 1.00 51.88 104 SER A O 1
ATOM 747 N N . THR A 1 105 ? 10.774 -33.933 26.090 1.00 56.47 105 THR A N 1
ATOM 748 C CA . THR A 1 105 ? 10.455 -33.735 27.503 1.00 56.47 105 THR A CA 1
ATOM 749 C C . THR A 1 105 ? 9.677 -32.428 27.617 1.00 56.47 105 THR A C 1
ATOM 751 O O . THR A 1 105 ? 10.207 -31.331 27.450 1.00 56.47 105 THR A O 1
ATOM 754 N N . SER A 1 106 ? 8.365 -32.532 27.838 1.00 55.94 106 SER A N 1
ATOM 755 C CA . SER A 1 106 ? 7.562 -31.365 28.198 1.00 55.94 106 SER A CA 1
ATOM 756 C C . SER A 1 106 ? 8.165 -30.718 29.451 1.00 55.94 106 SER A C 1
ATOM 758 O O . SER A 1 106 ? 8.391 -31.430 30.434 1.00 55.94 106 SER A O 1
ATOM 760 N N . PRO A 1 107 ? 8.442 -29.401 29.453 1.00 56.72 107 PRO A N 1
ATOM 761 C CA . PRO A 1 107 ? 8.976 -28.746 30.634 1.00 56.72 107 PRO A CA 1
ATOM 762 C C . PRO A 1 107 ? 7.964 -28.840 31.786 1.00 56.72 107 PRO A C 1
ATOM 764 O O . PRO A 1 107 ? 6.750 -28.813 31.540 1.00 56.72 107 PRO A O 1
ATOM 767 N N . PRO A 1 108 ? 8.429 -28.936 33.045 1.00 55.41 108 PRO A N 1
ATOM 768 C CA . PRO A 1 108 ? 7.549 -28.863 34.198 1.00 55.41 108 PRO A CA 1
ATOM 769 C C . PRO A 1 108 ? 6.783 -27.542 34.135 1.00 55.41 108 PRO A C 1
ATOM 771 O O . PRO A 1 108 ? 7.370 -26.462 34.088 1.00 55.41 108 PRO A O 1
ATOM 774 N N . GLN A 1 109 ? 5.456 -27.643 34.090 1.00 58.03 109 GLN A N 1
ATOM 775 C CA . GLN A 1 109 ? 4.551 -26.504 34.163 1.00 58.03 109 GLN A CA 1
ATOM 776 C C . GLN A 1 109 ? 4.821 -25.778 35.484 1.00 58.03 109 GLN A C 1
ATOM 778 O O . GLN A 1 109 ? 4.401 -26.232 36.551 1.00 58.03 109 GLN A O 1
ATOM 783 N N . LEU A 1 110 ? 5.559 -24.671 35.413 1.00 58.94 110 LEU A N 1
ATOM 784 C CA . LEU A 1 110 ? 5.773 -23.762 36.527 1.00 58.94 110 LEU A CA 1
ATOM 785 C C . LEU A 1 110 ? 4.397 -23.202 36.912 1.00 58.94 110 LEU A C 1
ATOM 787 O O . LEU A 1 110 ? 3.882 -22.288 36.267 1.00 58.94 110 LEU A O 1
ATOM 791 N N . ARG A 1 111 ? 3.763 -23.791 37.932 1.00 53.56 111 ARG A N 1
ATOM 792 C CA . ARG A 1 111 ? 2.565 -23.232 38.565 1.00 53.56 111 ARG A CA 1
ATOM 793 C C . ARG A 1 111 ? 2.967 -21.930 39.242 1.00 53.56 111 ARG A C 1
ATOM 795 O O . ARG A 1 111 ? 3.349 -21.918 40.407 1.00 53.56 111 ARG A O 1
ATOM 802 N N . VAL A 1 112 ? 2.896 -20.838 38.495 1.00 64.75 112 VAL A N 1
ATOM 803 C CA . VAL A 1 112 ? 2.912 -19.496 39.069 1.00 64.75 112 VAL A CA 1
ATOM 804 C C . VAL A 1 112 ? 1.626 -19.363 39.895 1.00 64.75 112 VAL A C 1
ATOM 806 O O . VAL A 1 112 ? 0.548 -19.625 39.351 1.00 64.75 112 VAL A O 1
ATOM 809 N N . PRO A 1 113 ? 1.697 -19.028 41.194 1.00 65.25 113 PRO A N 1
ATOM 810 C CA . PRO A 1 113 ? 0.511 -18.750 41.990 1.00 65.25 113 PRO A CA 1
ATOM 811 C C . PRO A 1 113 ? -0.290 -17.639 41.311 1.00 65.25 113 PRO A C 1
ATOM 813 O O . PRO A 1 113 ? 0.216 -16.540 41.092 1.00 65.25 113 PRO A O 1
ATOM 816 N N . PHE A 1 114 ? -1.526 -17.946 40.928 1.00 68.44 114 PHE A N 1
ATOM 817 C CA . PHE A 1 114 ? -2.474 -16.940 40.475 1.00 68.44 114 PHE A CA 1
ATOM 818 C C . PHE A 1 114 ? -2.896 -16.135 41.704 1.00 68.44 114 PHE A C 1
ATOM 820 O O . PHE A 1 114 ? -3.720 -16.596 42.491 1.00 68.44 114 PHE A O 1
ATOM 827 N N . ASP A 1 115 ? -2.277 -14.974 41.893 1.00 68.75 115 ASP A N 1
ATOM 828 C CA . ASP A 1 115 ? -2.687 -14.007 42.904 1.00 68.75 115 ASP A CA 1
ATOM 829 C C . ASP A 1 115 ? -3.878 -13.214 42.330 1.00 68.75 115 ASP A C 1
ATOM 831 O O . ASP A 1 115 ? -3.720 -12.528 41.311 1.00 68.75 115 ASP A O 1
ATOM 835 N N . PRO A 1 116 ? -5.103 -13.365 42.866 1.00 71.88 116 PRO A N 1
ATOM 836 C CA . PRO A 1 116 ? -6.254 -12.634 42.362 1.00 71.88 116 PRO A CA 1
ATOM 837 C C . PRO A 1 116 ? -6.034 -11.125 42.566 1.00 71.88 116 PRO A C 1
ATOM 839 O O . PRO A 1 116 ? -5.583 -10.708 43.632 1.00 71.88 116 PRO A O 1
ATOM 842 N N . PRO A 1 117 ? -6.355 -10.279 41.571 1.00 64.00 117 PRO A N 1
ATOM 843 C CA . PRO A 1 117 ? -6.125 -8.844 41.671 1.00 64.00 117 PRO A CA 1
ATOM 844 C C . PRO A 1 117 ? -6.910 -8.249 42.846 1.00 64.00 117 PRO A C 1
ATOM 846 O O . PRO A 1 117 ? -8.139 -8.303 42.871 1.00 64.00 117 PRO A O 1
ATOM 849 N N . ASP A 1 118 ? -6.184 -7.672 43.807 1.00 67.56 118 ASP A N 1
ATOM 850 C CA . ASP A 1 118 ? -6.742 -6.961 44.958 1.00 67.56 118 ASP A CA 1
ATOM 851 C C . ASP A 1 118 ? -7.582 -5.754 44.481 1.00 67.56 118 ASP A C 1
ATOM 853 O O . ASP A 1 118 ? -7.026 -4.795 43.929 1.00 67.56 118 ASP A O 1
ATOM 857 N N . PRO A 1 119 ? -8.915 -5.746 44.693 1.00 65.38 119 PRO A N 1
ATOM 858 C CA . PRO A 1 119 ? -9.790 -4.663 44.245 1.00 65.38 119 PRO A CA 1
ATOM 859 C C . PRO A 1 119 ? -9.567 -3.341 45.001 1.00 65.38 119 PRO A C 1
ATOM 861 O O . PRO A 1 119 ? -10.170 -2.322 44.653 1.00 65.38 119 PRO A O 1
ATOM 864 N N . ARG A 1 120 ? -8.710 -3.315 46.034 1.00 52.12 120 ARG A N 1
ATOM 865 C CA . ARG A 1 120 ? -8.498 -2.136 46.889 1.00 52.12 120 ARG A CA 1
ATOM 866 C C . ARG A 1 120 ? -7.331 -1.240 46.471 1.00 52.12 120 ARG A C 1
ATOM 868 O O . ARG A 1 120 ? -7.225 -0.134 46.997 1.00 52.12 120 ARG A O 1
ATOM 875 N N . ARG A 1 121 ? -6.518 -1.612 45.473 1.00 46.91 121 ARG A N 1
ATOM 876 C CA . ARG A 1 121 ? -5.555 -0.684 44.832 1.00 46.91 121 ARG A CA 1
ATOM 877 C C . ARG A 1 121 ? -6.240 0.182 43.771 1.00 46.91 121 ARG A C 1
ATOM 879 O O . ARG A 1 121 ? -5.923 0.133 42.589 1.00 46.91 121 ARG A O 1
ATOM 886 N N . SER A 1 122 ? -7.180 1.003 44.227 1.00 58.69 122 SER A N 1
ATOM 887 C CA . SER A 1 122 ? -7.898 1.980 43.409 1.00 58.69 122 SER A CA 1
ATOM 888 C C . SER A 1 122 ? -7.759 3.377 44.019 1.00 58.69 122 SER A C 1
ATOM 890 O O . SER A 1 122 ? -8.640 3.789 44.763 1.00 58.69 122 SER A O 1
ATOM 892 N N . ALA A 1 123 ? -6.656 4.086 43.731 1.00 47.91 123 ALA A N 1
ATOM 893 C CA . ALA A 1 123 ? -6.529 5.561 43.743 1.00 47.91 123 ALA A CA 1
ATOM 894 C C . ALA A 1 123 ? -5.077 5.996 43.419 1.00 47.91 123 ALA A C 1
ATOM 896 O O . ALA A 1 123 ? -4.142 5.260 43.727 1.00 47.91 123 ALA A O 1
ATOM 897 N N . PRO A 1 124 ? -4.827 7.230 42.943 1.00 52.00 124 PRO A N 1
ATOM 898 C CA . PRO A 1 124 ? -5.363 7.862 41.743 1.00 52.00 124 PRO A CA 1
ATOM 899 C C . PRO A 1 124 ? -4.207 8.265 40.799 1.00 52.00 124 PRO A C 1
ATOM 901 O O . PRO A 1 124 ? -3.311 9.023 41.171 1.00 52.00 124 PRO A O 1
ATOM 904 N N . ALA A 1 125 ? -4.223 7.801 39.548 1.00 43.00 125 ALA A N 1
ATOM 905 C CA . ALA A 1 125 ? -3.341 8.355 38.524 1.00 43.00 125 ALA A CA 1
ATOM 906 C C . ALA A 1 125 ? -3.915 9.703 38.062 1.00 43.00 125 ALA A C 1
ATOM 908 O O . ALA A 1 125 ? -5.071 9.782 37.648 1.00 43.00 125 ALA A O 1
ATOM 909 N N . GLY A 1 126 ? -3.105 10.755 38.182 1.00 48.69 126 GLY A N 1
ATOM 910 C CA . GLY A 1 126 ? -3.464 12.128 37.845 1.00 48.69 126 GLY A CA 1
ATOM 911 C C . GLY A 1 126 ? -3.908 12.339 36.389 1.00 48.69 126 GLY A C 1
ATOM 912 O O . GLY A 1 126 ? -3.845 11.430 35.555 1.00 48.69 126 GLY A O 1
ATOM 913 N N . PRO A 1 127 ? -4.355 13.562 36.061 1.00 40.47 127 PRO A N 1
ATOM 914 C CA . PRO A 1 127 ? -4.953 13.874 34.774 1.00 40.47 127 PRO A CA 1
ATOM 915 C C . PRO A 1 127 ? -3.913 13.741 33.659 1.00 40.47 127 PRO A C 1
ATOM 917 O O . PRO A 1 127 ? -3.082 14.623 33.440 1.00 40.47 127 PRO A O 1
ATOM 920 N N . ARG A 1 128 ? -3.972 12.640 32.903 1.00 44.66 128 ARG A N 1
ATOM 921 C CA . ARG A 1 128 ? -3.351 12.587 31.581 1.00 44.66 128 ARG A CA 1
ATOM 922 C C . ARG A 1 128 ? -4.201 13.445 30.660 1.00 44.66 128 ARG A C 1
ATOM 924 O O . ARG A 1 128 ? -5.265 13.036 30.207 1.00 44.66 128 ARG A O 1
ATOM 931 N N . LEU A 1 129 ? -3.724 14.665 30.442 1.00 38.53 129 LEU A N 1
ATOM 932 C CA . LEU A 1 129 ? -4.246 15.610 29.470 1.00 38.53 129 LEU A CA 1
ATOM 933 C C . LEU A 1 129 ? -4.105 14.987 28.067 1.00 38.53 129 LEU A C 1
ATOM 935 O O . LEU A 1 129 ? -3.100 15.172 27.383 1.00 38.53 129 LEU A O 1
ATOM 939 N N . VAL A 1 130 ? -5.093 14.193 27.650 1.00 41.78 130 VAL A N 1
ATOM 940 C CA . VAL A 1 130 ? -5.224 13.704 26.274 1.00 41.78 130 VAL A CA 1
ATOM 941 C C . VAL A 1 130 ? -5.602 14.905 25.416 1.00 41.78 130 VAL A C 1
ATOM 943 O O . VAL A 1 130 ? -6.771 15.228 25.222 1.00 41.78 130 VAL A O 1
ATOM 946 N N . ARG A 1 131 ? -4.587 15.625 24.942 1.00 44.97 131 ARG A N 1
ATOM 947 C CA . ARG A 1 131 ? -4.741 16.785 24.065 1.00 44.97 131 ARG A CA 1
ATOM 948 C C . ARG A 1 131 ? -4.670 16.335 22.605 1.00 44.97 131 ARG A C 1
ATOM 950 O O . ARG A 1 131 ? -3.761 16.715 21.886 1.00 44.97 131 ARG A O 1
ATOM 957 N N . ASN A 1 132 ? -5.653 15.538 22.187 1.00 35.41 132 ASN A N 1
ATOM 958 C CA . ASN A 1 132 ? -5.925 15.233 20.780 1.00 35.41 132 ASN A CA 1
ATOM 959 C C . ASN A 1 132 ? -7.335 15.723 20.432 1.00 35.41 132 ASN A C 1
ATOM 961 O O . ASN A 1 132 ? -8.265 14.945 20.253 1.00 35.41 132 ASN A O 1
ATOM 965 N N . ALA A 1 133 ? -7.479 17.045 20.363 1.00 40.94 133 ALA A N 1
ATOM 966 C CA . ALA A 1 133 ? -8.600 17.706 19.714 1.00 40.94 133 ALA A CA 1
ATOM 967 C C . ALA A 1 133 ? -8.019 18.552 18.579 1.00 40.94 133 ALA A C 1
ATOM 969 O O . ALA A 1 133 ? -7.416 19.599 18.800 1.00 40.94 133 ALA A O 1
ATOM 970 N N . GLY A 1 134 ? -8.148 18.031 17.366 1.00 27.97 134 GLY A N 1
ATOM 971 C CA . GLY A 1 134 ? -7.744 18.673 16.125 1.00 27.97 134 GLY A CA 1
ATOM 972 C C . GLY A 1 134 ? -8.645 18.163 15.018 1.00 27.97 134 GLY A C 1
ATOM 973 O O . GLY A 1 134 ? -8.225 17.376 14.180 1.00 27.97 134 GLY A O 1
ATOM 974 N N . VAL A 1 135 ? -9.913 18.559 15.103 1.00 40.56 135 VAL A N 1
ATOM 975 C CA . VAL A 1 135 ? -10.937 18.370 14.080 1.00 40.56 135 VAL A CA 1
ATOM 976 C C . VAL A 1 135 ? -10.446 18.988 12.770 1.00 40.56 135 VAL A C 1
ATOM 978 O O . VAL A 1 135 ? -10.186 20.186 12.712 1.00 40.56 135 VAL A O 1
ATOM 981 N N . ALA A 1 136 ? -10.376 18.180 11.717 1.00 30.86 136 ALA A N 1
ATOM 982 C CA . ALA A 1 136 ? -10.499 18.643 10.343 1.00 30.86 136 ALA A CA 1
ATOM 983 C C . ALA A 1 136 ? -11.529 17.743 9.656 1.00 30.86 136 ALA A C 1
ATOM 985 O O . ALA A 1 136 ? -11.226 16.692 9.099 1.00 30.86 136 ALA A O 1
ATOM 986 N N . LEU A 1 137 ? -12.783 18.160 9.803 1.00 36.16 137 LEU A N 1
ATOM 987 C CA . LEU A 1 137 ? -13.933 17.693 9.050 1.00 36.16 137 LEU A CA 1
ATOM 988 C C . LEU A 1 137 ? -13.729 18.178 7.607 1.00 36.16 137 LEU A C 1
ATOM 990 O O . LEU A 1 137 ? -13.911 19.360 7.328 1.00 36.16 137 LEU A O 1
ATOM 994 N N . LEU A 1 138 ? -13.310 17.292 6.704 1.00 30.20 138 LEU A N 1
ATOM 995 C CA . LEU A 1 138 ? -13.426 17.536 5.270 1.00 30.20 138 LEU A CA 1
ATOM 996 C C . LEU A 1 138 ? -14.375 16.488 4.697 1.00 30.20 138 LEU A C 1
ATOM 998 O O . LEU A 1 138 ? -14.037 15.314 4.560 1.00 30.20 138 LEU A O 1
ATOM 1002 N N . ALA A 1 139 ? -15.595 16.936 4.420 1.00 36.62 139 ALA A N 1
ATOM 1003 C CA . ALA A 1 139 ? -16.571 16.197 3.647 1.00 36.62 139 ALA A CA 1
ATOM 1004 C C . ALA A 1 139 ? -16.030 16.024 2.221 1.00 36.62 139 ALA A C 1
ATOM 1006 O O . ALA A 1 139 ? -15.956 16.990 1.463 1.00 36.62 139 ALA A O 1
ATOM 1007 N N . VAL A 1 140 ? -15.648 14.800 1.858 1.00 32.78 140 VAL A N 1
ATOM 1008 C CA . VAL A 1 140 ? -15.449 14.421 0.458 1.00 32.78 140 VAL A CA 1
ATOM 1009 C C . VAL A 1 140 ? -16.709 13.701 0.010 1.00 32.78 140 VAL A C 1
ATOM 1011 O O . VAL A 1 140 ? -17.131 12.707 0.601 1.00 32.78 140 VAL A O 1
ATOM 1014 N N . ALA A 1 141 ? -17.340 14.290 -0.999 1.00 30.73 141 ALA A N 1
ATOM 1015 C CA . ALA A 1 141 ? -18.560 13.824 -1.617 1.00 30.73 141 ALA A CA 1
ATOM 1016 C C . ALA A 1 141 ? -18.430 12.372 -2.103 1.00 30.73 141 ALA A C 1
ATOM 1018 O O . ALA A 1 141 ? -17.444 11.988 -2.731 1.00 30.73 141 ALA A O 1
ATOM 1019 N N . LEU A 1 142 ? -19.478 11.597 -1.826 1.00 32.84 142 LEU A N 1
ATOM 1020 C CA . LEU A 1 142 ? -19.768 10.298 -2.419 1.00 32.84 142 LEU A CA 1
ATOM 1021 C C . LEU A 1 142 ? -19.747 10.401 -3.951 1.00 32.84 142 LEU A C 1
ATOM 1023 O O . LEU A 1 142 ? -20.705 10.869 -4.561 1.00 32.84 142 LEU A O 1
ATOM 1027 N N . VAL A 1 143 ? -18.680 9.909 -4.576 1.00 33.19 143 VAL A N 1
ATOM 1028 C CA . VAL A 1 143 ? -18.748 9.415 -5.951 1.00 33.19 143 VAL A CA 1
ATOM 1029 C C . VAL A 1 143 ? -19.104 7.940 -5.845 1.00 33.19 143 VAL A C 1
ATOM 1031 O O . VAL A 1 143 ? -18.280 7.109 -5.466 1.00 33.19 143 VAL A O 1
ATOM 1034 N N . GLY A 1 144 ? -20.371 7.633 -6.115 1.00 31.80 144 GLY A N 1
ATOM 1035 C CA . GLY A 1 144 ? -20.857 6.267 -6.235 1.00 31.80 144 GLY A CA 1
ATOM 1036 C C . GLY A 1 144 ? -20.221 5.600 -7.448 1.00 31.80 144 GLY A C 1
ATOM 1037 O O . GLY A 1 144 ? -20.688 5.769 -8.572 1.00 31.80 144 GLY A O 1
ATOM 1038 N N . VAL A 1 145 ? -19.155 4.839 -7.219 1.00 33.97 145 VAL A N 1
ATOM 1039 C CA . VAL A 1 145 ? -18.685 3.845 -8.179 1.00 33.97 145 VAL A CA 1
ATOM 1040 C C . VAL A 1 145 ? -19.567 2.619 -7.988 1.00 33.97 145 VAL A C 1
ATOM 1042 O O . VAL A 1 145 ? -19.526 1.966 -6.946 1.00 33.97 145 VAL A O 1
ATOM 1045 N N . ALA A 1 146 ? -20.403 2.330 -8.982 1.00 31.72 146 ALA A N 1
ATOM 1046 C CA . ALA A 1 146 ? -21.100 1.059 -9.079 1.00 31.72 146 ALA A CA 1
ATOM 1047 C C . ALA A 1 146 ? -20.049 -0.047 -9.260 1.00 31.72 146 ALA A C 1
ATOM 1049 O O . ALA A 1 146 ? -19.576 -0.302 -10.366 1.00 31.72 146 ALA A O 1
ATOM 1050 N N . ALA A 1 147 ? -19.639 -0.665 -8.154 1.00 36.47 147 ALA A N 1
ATOM 1051 C CA . ALA A 1 147 ? -18.825 -1.864 -8.180 1.00 36.47 147 ALA A CA 1
ATOM 1052 C C . ALA A 1 147 ? -19.678 -3.003 -8.753 1.00 36.47 147 ALA A C 1
ATOM 1054 O O . ALA A 1 147 ? -20.657 -3.433 -8.142 1.00 36.47 147 ALA A O 1
ATOM 1055 N N . ILE A 1 148 ? -19.313 -3.486 -9.940 1.00 35.94 148 ILE A N 1
ATOM 1056 C CA . ILE A 1 148 ? -19.783 -4.778 -10.435 1.00 35.94 148 ILE A CA 1
ATOM 1057 C C . ILE A 1 148 ? -19.147 -5.819 -9.515 1.00 35.94 148 ILE A C 1
ATOM 1059 O O . ILE A 1 148 ? -17.978 -6.169 -9.667 1.00 35.94 148 ILE A O 1
ATOM 1063 N N . ALA A 1 149 ? -19.905 -6.253 -8.509 1.00 33.44 149 ALA A N 1
ATOM 1064 C CA . ALA A 1 149 ? -19.511 -7.294 -7.577 1.00 33.44 149 ALA A CA 1
ATOM 1065 C C . ALA A 1 149 ? -19.338 -8.616 -8.338 1.00 33.44 149 ALA A C 1
ATOM 1067 O O . ALA A 1 149 ? -20.280 -9.382 -8.523 1.00 33.44 149 ALA A O 1
ATOM 1068 N N . THR A 1 150 ? -18.120 -8.890 -8.796 1.00 38.09 150 THR A N 1
ATOM 1069 C CA . THR A 1 150 ? -17.694 -10.250 -9.115 1.00 38.09 150 THR A CA 1
ATOM 1070 C C . THR A 1 150 ? -17.324 -10.890 -7.787 1.00 38.09 150 THR A C 1
ATOM 1072 O O . THR A 1 150 ? -16.246 -10.666 -7.250 1.00 38.09 150 THR A O 1
ATOM 1075 N N . SER A 1 151 ? -18.268 -11.619 -7.192 1.00 37.62 151 SER A N 1
ATOM 1076 C CA . SER A 1 151 ? -18.006 -12.395 -5.983 1.00 37.62 151 SER A CA 1
ATOM 1077 C C . SER A 1 151 ? -16.872 -13.389 -6.261 1.00 37.62 151 SER A C 1
ATOM 1079 O O . SER A 1 151 ? -17.036 -14.239 -7.142 1.00 37.62 151 SER A O 1
ATOM 1081 N N . PRO A 1 152 ? -15.740 -13.348 -5.535 1.00 50.66 152 PRO A N 1
ATOM 1082 C CA . PRO A 1 152 ? -14.814 -14.461 -5.563 1.00 50.66 152 PRO A CA 1
ATOM 1083 C C . PRO A 1 152 ? -15.511 -15.628 -4.867 1.00 50.66 152 PRO A C 1
ATOM 1085 O O . PRO A 1 152 ? -15.794 -15.597 -3.669 1.00 50.66 152 PRO A O 1
ATOM 1088 N N . ASN A 1 153 ? -15.838 -16.652 -5.647 1.00 42.66 153 ASN A N 1
ATOM 1089 C CA . ASN A 1 153 ? -16.240 -17.943 -5.124 1.00 42.66 153 ASN A CA 1
ATOM 1090 C C . ASN A 1 153 ? -15.058 -18.499 -4.313 1.00 42.66 153 ASN A C 1
ATOM 1092 O O . ASN A 1 153 ? -14.130 -19.077 -4.876 1.00 42.66 153 ASN A O 1
ATOM 1096 N N . LEU A 1 154 ? -15.059 -18.282 -2.994 1.00 48.12 154 LEU A N 1
ATOM 1097 C CA . LEU A 1 154 ? -14.138 -18.917 -2.052 1.00 48.12 154 LEU A CA 1
ATOM 1098 C C . LEU A 1 154 ? -14.565 -20.377 -1.872 1.00 48.12 154 LEU A C 1
ATOM 1100 O O . LEU A 1 154 ? -15.028 -20.797 -0.813 1.00 48.12 154 LEU A O 1
ATOM 1104 N N . GLY A 1 155 ? -14.425 -21.157 -2.942 1.00 41.53 155 GLY A N 1
ATOM 1105 C CA . GLY A 1 155 ? -14.415 -22.603 -2.851 1.00 41.53 155 GLY A CA 1
ATOM 1106 C C . GLY A 1 155 ? -13.178 -23.001 -2.060 1.00 41.53 155 GLY A C 1
ATOM 1107 O O . GLY A 1 155 ? -12.056 -22.855 -2.542 1.00 41.53 155 GLY A O 1
ATOM 1108 N N . ALA A 1 156 ? -13.380 -23.476 -0.834 1.00 48.69 156 ALA A N 1
ATOM 1109 C CA . ALA A 1 156 ? -12.355 -24.150 -0.056 1.00 48.69 156 ALA A CA 1
ATOM 1110 C C . ALA A 1 156 ? -11.926 -25.419 -0.812 1.00 48.69 156 ALA A C 1
ATOM 1112 O O . ALA A 1 156 ? -12.502 -26.492 -0.640 1.00 48.69 156 ALA A O 1
ATOM 1113 N N . ALA A 1 157 ? -10.941 -25.279 -1.698 1.00 42.09 157 ALA A N 1
ATOM 1114 C CA . ALA A 1 157 ? -10.323 -26.392 -2.391 1.00 42.09 157 ALA A CA 1
ATOM 1115 C C . ALA A 1 157 ? -9.468 -27.163 -1.381 1.00 42.09 157 ALA A C 1
ATOM 1117 O O . ALA A 1 157 ? -8.345 -26.786 -1.050 1.00 42.09 157 ALA A O 1
ATOM 1118 N N . THR A 1 158 ? -10.032 -28.245 -0.858 1.00 52.28 158 THR A N 1
ATOM 1119 C CA . THR A 1 158 ? -9.251 -29.327 -0.266 1.00 52.28 158 THR A CA 1
ATOM 1120 C C . THR A 1 158 ? -8.332 -29.890 -1.358 1.00 52.28 158 THR A C 1
ATOM 1122 O O . THR A 1 158 ? -8.817 -30.162 -2.459 1.00 52.28 158 THR A O 1
ATOM 1125 N N . PRO A 1 159 ? -7.019 -30.069 -1.116 1.00 56.31 159 PRO 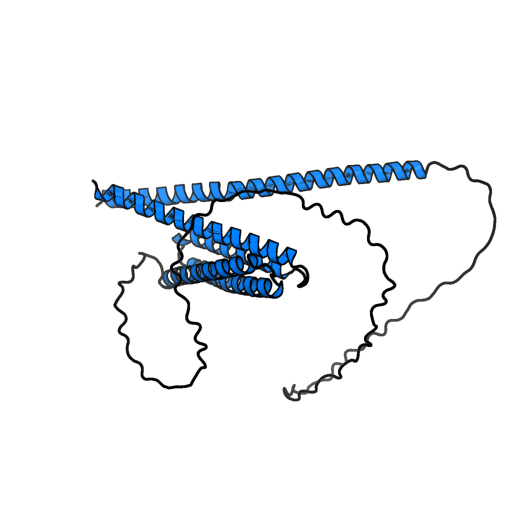A N 1
ATOM 1126 C CA . PRO A 1 159 ? -6.134 -30.694 -2.090 1.00 56.31 159 PRO A CA 1
ATOM 1127 C C . PRO A 1 159 ? -6.455 -32.194 -2.165 1.00 56.31 159 PRO A C 1
ATOM 1129 O O . PRO A 1 159 ? -5.831 -33.014 -1.499 1.00 56.31 159 PRO A O 1
ATOM 1132 N N . SER A 1 160 ? -7.465 -32.565 -2.955 1.00 54.41 160 SER A N 1
ATOM 1133 C CA . SER A 1 160 ? -7.617 -33.947 -3.408 1.00 54.41 160 SER A CA 1
ATOM 1134 C C . SER A 1 160 ? -6.565 -34.202 -4.476 1.00 54.41 160 SER A C 1
ATOM 1136 O O . SER A 1 160 ? -6.601 -33.597 -5.547 1.00 54.41 160 SER A O 1
ATOM 1138 N N . GLY A 1 161 ? -5.618 -35.085 -4.159 1.00 58.59 161 GLY A N 1
ATOM 1139 C CA . GLY A 1 161 ? -4.598 -35.603 -5.068 1.00 58.59 161 GLY A CA 1
ATOM 1140 C C . GLY A 1 161 ? -5.210 -36.424 -6.202 1.00 58.59 161 GLY A C 1
ATOM 1141 O O . GLY A 1 161 ? -5.102 -37.646 -6.220 1.00 58.59 161 GLY A O 1
ATOM 1142 N N . GLY A 1 162 ? -5.872 -35.746 -7.137 1.00 58.38 162 GLY A N 1
ATOM 1143 C CA . GLY A 1 162 ? -6.336 -36.296 -8.401 1.00 58.38 162 GLY A CA 1
ATOM 1144 C C . GLY A 1 162 ? -5.373 -35.900 -9.510 1.00 58.38 162 GLY A C 1
ATOM 1145 O O . GLY A 1 162 ? -5.314 -34.737 -9.901 1.00 58.38 162 GLY A O 1
ATOM 1146 N N . VAL A 1 163 ? -4.620 -36.873 -10.018 1.00 59.56 163 VAL A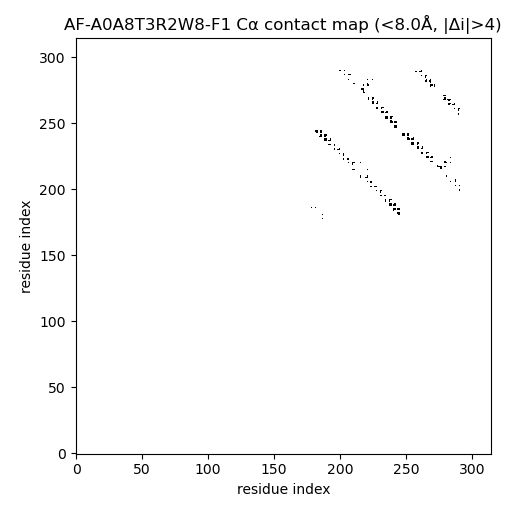 N 1
ATOM 1147 C CA . VAL A 1 163 ? -3.860 -36.764 -11.266 1.00 59.56 163 VAL A CA 1
ATOM 1148 C C . VAL A 1 163 ? -4.876 -36.600 -12.400 1.00 59.56 163 VAL A C 1
ATOM 1150 O O . VAL A 1 163 ? -5.435 -37.581 -12.882 1.00 59.56 163 VAL A O 1
ATOM 1153 N N . LEU A 1 164 ? -5.185 -35.360 -12.778 1.00 49.72 164 LEU A N 1
ATOM 11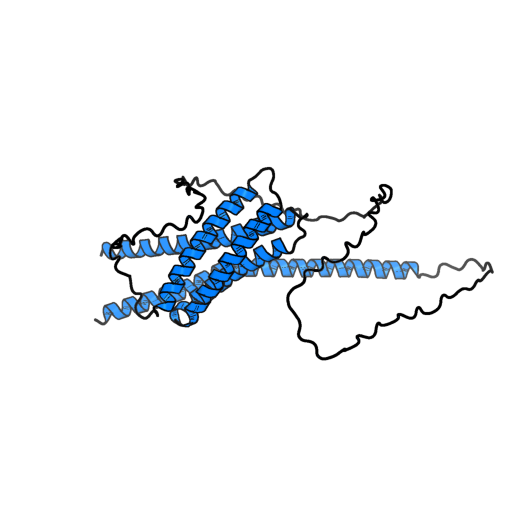54 C CA . LEU A 1 164 ? -6.062 -35.052 -13.906 1.00 49.72 164 LEU A CA 1
ATOM 1155 C C . LEU A 1 164 ? -5.215 -34.605 -15.095 1.00 49.72 164 LEU A C 1
ATOM 1157 O O . LEU A 1 164 ? -4.345 -33.743 -14.969 1.00 49.72 164 LEU A O 1
ATOM 1161 N N . GLY A 1 165 ? -5.462 -35.260 -16.231 1.00 57.78 165 GLY A N 1
ATOM 1162 C CA . GLY A 1 165 ? -4.728 -35.098 -17.478 1.00 57.78 165 GLY A CA 1
ATOM 1163 C C . GLY A 1 165 ? -4.596 -33.638 -17.894 1.00 57.78 165 GLY A C 1
ATOM 1164 O O . GLY A 1 165 ? -5.566 -32.878 -17.878 1.00 57.78 165 GLY A O 1
ATOM 1165 N N . ALA A 1 166 ? -3.372 -33.269 -18.273 1.00 50.25 166 ALA A N 1
ATOM 1166 C CA . ALA A 1 166 ? -3.037 -31.970 -18.824 1.00 50.25 166 ALA A CA 1
ATOM 1167 C C . ALA A 1 166 ? -3.876 -31.730 -20.085 1.00 50.25 166 ALA A C 1
ATOM 1169 O O . ALA A 1 166 ? -3.571 -32.225 -21.166 1.00 50.25 166 ALA A O 1
ATOM 1170 N N . THR A 1 167 ? -4.971 -30.993 -19.932 1.00 62.00 167 THR A N 1
ATOM 1171 C CA . THR A 1 167 ? -5.671 -30.426 -21.077 1.00 62.00 167 THR A CA 1
ATOM 1172 C C . THR A 1 167 ? -4.827 -29.226 -21.487 1.00 62.00 167 THR A C 1
ATOM 1174 O O . THR A 1 167 ? -4.775 -28.240 -20.752 1.00 62.00 167 THR A O 1
ATOM 1177 N N . GLU A 1 168 ? -4.088 -29.336 -22.593 1.00 56.56 168 GLU A N 1
ATOM 1178 C CA . GLU A 1 168 ? -3.368 -28.213 -23.201 1.00 56.56 168 GLU A CA 1
ATOM 1179 C C . GLU A 1 168 ? -4.386 -27.145 -23.608 1.00 56.56 168 GLU A C 1
ATOM 1181 O O . GLU A 1 168 ? -4.914 -27.120 -24.720 1.00 56.56 168 GLU A O 1
ATOM 1186 N N . VAL A 1 169 ? -4.698 -26.245 -22.679 1.00 67.12 169 VAL A N 1
ATOM 1187 C CA . VAL A 1 169 ? -5.383 -25.003 -23.003 1.00 67.12 169 VAL A CA 1
ATOM 1188 C C . VAL A 1 169 ? -4.366 -24.173 -23.773 1.00 67.12 169 VAL A C 1
ATOM 1190 O O . VAL A 1 169 ? -3.501 -23.523 -23.188 1.00 67.12 169 VAL A O 1
ATOM 1193 N N . SER A 1 170 ? -4.445 -24.248 -25.102 1.00 59.59 170 SER A N 1
ATOM 1194 C CA . SER A 1 170 ? -3.749 -23.339 -26.007 1.00 59.59 170 SER A CA 1
ATOM 1195 C C . SER A 1 170 ? -4.176 -21.916 -25.661 1.00 59.59 170 SER A C 1
ATOM 1197 O O . SER A 1 170 ? -5.247 -21.456 -26.059 1.00 59.59 170 SER A O 1
ATOM 1199 N N . ALA A 1 171 ? -3.370 -21.239 -24.843 1.00 65.94 171 ALA A N 1
ATOM 1200 C CA . ALA A 1 171 ? -3.612 -19.855 -24.489 1.00 65.94 171 ALA A CA 1
ATOM 1201 C C . ALA A 1 171 ? -3.535 -19.022 -25.779 1.00 65.94 171 ALA A C 1
ATOM 1203 O O . ALA A 1 171 ? -2.556 -19.155 -26.521 1.00 65.94 171 ALA A O 1
ATOM 1204 N N . PRO A 1 172 ? -4.547 -18.188 -26.081 1.00 64.25 172 PRO A N 1
ATOM 1205 C CA . PRO A 1 172 ? -4.510 -17.321 -27.249 1.00 64.25 172 PRO A CA 1
ATOM 1206 C C . PRO A 1 172 ? -3.225 -16.494 -27.205 1.00 64.25 172 PRO A C 1
ATOM 1208 O O . PRO A 1 172 ? -2.894 -15.904 -26.176 1.00 64.25 172 PRO A O 1
ATOM 1211 N N . GLY A 1 173 ? -2.472 -16.509 -28.306 1.00 56.66 173 GLY A N 1
ATOM 1212 C CA . GLY A 1 173 ? -1.177 -15.847 -28.417 1.00 56.66 173 GLY A CA 1
ATOM 1213 C C . GLY A 1 173 ? -1.318 -14.331 -28.330 1.00 56.66 173 GLY A C 1
ATOM 1214 O O . GLY A 1 173 ? -1.377 -13.646 -29.347 1.00 56.66 173 GLY A O 1
ATOM 1215 N N . THR A 1 174 ? -1.375 -13.791 -27.115 1.00 62.47 174 THR A N 1
ATOM 1216 C CA . THR A 1 174 ? -1.348 -12.350 -26.881 1.00 62.47 174 THR A CA 1
ATOM 1217 C C . THR A 1 174 ? 0.042 -11.852 -27.261 1.00 62.47 174 THR A C 1
ATOM 1219 O O . THR A 1 174 ? 1.018 -12.140 -26.561 1.00 62.47 174 THR A O 1
ATOM 1222 N N . GLN A 1 175 ? 0.147 -11.139 -28.388 1.00 56.16 175 GLN A N 1
ATOM 1223 C CA . GLN A 1 175 ? 1.391 -10.508 -28.825 1.00 56.16 175 GLN A CA 1
ATOM 1224 C C . GLN A 1 175 ? 1.961 -9.682 -27.671 1.00 56.16 175 GLN A C 1
ATOM 1226 O O . GLN A 1 175 ? 1.346 -8.737 -27.170 1.00 56.16 175 GLN A O 1
ATOM 1231 N N . ARG A 1 176 ? 3.125 -10.108 -27.185 1.00 67.75 176 ARG A N 1
ATOM 1232 C CA . ARG A 1 176 ? 3.781 -9.505 -26.037 1.00 67.75 176 ARG A CA 1
ATOM 1233 C C . ARG A 1 176 ? 4.355 -8.172 -26.509 1.00 67.75 176 ARG A C 1
ATOM 1235 O O . ARG A 1 176 ? 5.276 -8.169 -27.310 1.00 67.75 176 ARG A O 1
ATOM 1242 N N . SER A 1 177 ? 3.799 -7.053 -26.044 1.00 64.94 177 SER A N 1
ATOM 1243 C CA . SER A 1 177 ? 4.376 -5.735 -26.326 1.00 64.94 177 SER A CA 1
ATOM 1244 C C . SER A 1 177 ? 5.762 -5.675 -25.682 1.00 64.94 177 SER A C 1
ATOM 1246 O O . SER A 1 177 ? 5.878 -5.596 -24.457 1.00 64.94 177 SER A O 1
ATOM 1248 N N . GLU A 1 178 ? 6.806 -5.804 -26.493 1.00 78.69 178 GLU A N 1
ATOM 1249 C CA . GLU A 1 178 ? 8.188 -5.650 -26.054 1.00 78.69 178 GLU A CA 1
ATOM 1250 C C . GLU A 1 178 ? 8.471 -4.157 -25.911 1.00 78.69 178 GLU A C 1
ATOM 1252 O O . GLU A 1 178 ? 8.218 -3.375 -26.825 1.00 78.69 178 GLU A O 1
ATOM 1257 N N . VAL A 1 179 ? 8.937 -3.747 -24.733 1.00 83.88 179 VAL A N 1
ATOM 1258 C CA . VAL A 1 179 ? 9.452 -2.393 -24.527 1.00 83.88 179 VAL A CA 1
ATOM 1259 C C . VAL A 1 179 ? 10.868 -2.394 -25.107 1.00 83.88 179 VAL A C 1
ATOM 1261 O O . VAL A 1 179 ? 11.709 -3.127 -24.578 1.00 83.88 179 VAL A O 1
ATOM 1264 N N . PRO A 1 180 ? 11.150 -1.651 -26.195 1.00 87.44 180 PRO A N 1
ATOM 1265 C CA . PRO A 1 180 ? 12.458 -1.697 -26.838 1.00 87.44 180 PRO A CA 1
ATOM 1266 C C . PRO A 1 180 ? 13.569 -1.359 -25.841 1.00 87.44 180 PRO A C 1
ATOM 1268 O O . PRO A 1 180 ? 13.500 -0.341 -25.158 1.00 87.44 180 PRO A O 1
ATOM 1271 N N . GLY A 1 181 ? 14.575 -2.228 -25.742 1.00 90.56 181 GLY A N 1
ATOM 1272 C CA . GLY A 1 181 ? 15.727 -2.036 -24.855 1.00 90.56 181 GLY A CA 1
ATOM 1273 C C . GLY A 1 181 ? 15.529 -2.456 -23.393 1.00 90.56 181 GLY A C 1
ATOM 1274 O O . GLY A 1 181 ? 16.514 -2.505 -22.661 1.00 90.56 181 GLY A O 1
ATOM 1275 N N . ALA A 1 182 ? 14.316 -2.821 -22.957 1.00 93.44 182 ALA A N 1
ATOM 1276 C CA . ALA A 1 182 ? 14.096 -3.288 -21.588 1.00 93.44 182 ALA A CA 1
ATOM 1277 C C . ALA A 1 182 ? 14.481 -4.777 -21.429 1.00 93.44 182 ALA A C 1
ATOM 1279 O O . ALA A 1 182 ? 13.961 -5.626 -22.162 1.00 93.44 182 ALA A O 1
ATOM 1280 N N . PRO A 1 183 ? 15.324 -5.148 -20.445 1.00 95.31 183 PRO A N 1
ATOM 1281 C CA . PRO A 1 183 ? 15.623 -6.549 -20.158 1.00 95.31 183 PRO A CA 1
ATOM 1282 C C . PRO A 1 183 ? 14.363 -7.353 -19.799 1.00 95.31 183 PRO A C 1
ATOM 1284 O O . PRO A 1 183 ? 13.488 -6.876 -19.074 1.00 95.31 183 PRO A O 1
ATOM 1287 N N . ALA A 1 184 ? 14.286 -8.620 -20.219 1.00 92.06 184 ALA A N 1
ATOM 1288 C CA . ALA A 1 184 ? 13.118 -9.473 -19.955 1.00 92.06 184 ALA A CA 1
ATOM 1289 C C . ALA A 1 184 ? 12.781 -9.601 -18.453 1.00 92.06 184 ALA A C 1
ATOM 1291 O O . ALA A 1 184 ? 11.607 -9.623 -18.077 1.00 92.06 184 ALA A O 1
ATOM 1292 N N . ALA A 1 185 ? 13.802 -9.631 -17.588 1.00 94.25 185 ALA A N 1
ATOM 1293 C CA . ALA A 1 185 ? 13.633 -9.661 -16.135 1.00 94.25 185 ALA A CA 1
ATOM 1294 C C . ALA A 1 185 ? 12.947 -8.396 -15.590 1.00 94.25 185 ALA A C 1
ATOM 1296 O O . ALA A 1 185 ? 12.134 -8.482 -14.672 1.00 94.25 185 ALA A O 1
ATOM 1297 N N . VAL A 1 186 ? 13.227 -7.238 -16.190 1.00 95.50 186 VAL A N 1
ATOM 1298 C CA . VAL A 1 186 ? 12.641 -5.945 -15.820 1.00 95.50 186 VAL A CA 1
ATOM 1299 C C . VAL A 1 186 ? 11.180 -5.878 -16.255 1.00 95.50 186 VAL A C 1
ATOM 1301 O O . VAL A 1 186 ? 10.316 -5.515 -15.461 1.00 95.50 186 VAL A O 1
ATOM 1304 N N . VAL A 1 187 ? 10.868 -6.343 -17.468 1.00 93.56 187 VAL A N 1
ATOM 1305 C CA . VAL A 1 187 ? 9.476 -6.472 -17.933 1.00 93.56 187 VAL A CA 1
ATOM 1306 C C . VAL A 1 187 ? 8.674 -7.412 -17.025 1.00 93.56 187 VAL A C 1
ATOM 1308 O O . VAL A 1 187 ? 7.521 -7.128 -16.700 1.00 93.56 187 VAL A O 1
ATOM 1311 N N . ALA A 1 188 ? 9.271 -8.523 -16.583 1.00 94.44 188 ALA A N 1
ATOM 1312 C CA . ALA A 1 188 ? 8.640 -9.431 -15.629 1.00 94.44 188 ALA A CA 1
ATOM 1313 C C . ALA A 1 188 ? 8.430 -8.774 -14.253 1.00 94.44 188 ALA A C 1
ATOM 1315 O O . ALA A 1 188 ? 7.357 -8.925 -13.670 1.00 94.44 188 ALA A O 1
ATOM 1316 N N . ALA A 1 189 ? 9.410 -8.011 -13.758 1.00 95.88 189 ALA A N 1
ATOM 1317 C CA . ALA A 1 189 ? 9.301 -7.278 -12.500 1.00 95.88 189 ALA A CA 1
ATOM 1318 C C . ALA A 1 189 ? 8.177 -6.230 -12.540 1.00 95.88 189 ALA A C 1
ATOM 1320 O O . ALA A 1 189 ? 7.357 -6.210 -11.628 1.00 95.88 189 ALA A O 1
ATOM 1321 N N . LEU A 1 190 ? 8.066 -5.452 -13.624 1.00 93.56 190 LEU A N 1
ATOM 1322 C CA . LEU A 1 190 ? 6.991 -4.468 -13.821 1.00 93.56 190 LEU A CA 1
ATOM 1323 C C . LEU A 1 190 ? 5.594 -5.107 -13.841 1.00 93.56 190 LEU A C 1
ATOM 1325 O O . LEU A 1 190 ? 4.628 -4.554 -13.316 1.00 93.56 190 LEU A O 1
ATOM 1329 N N . ARG A 1 191 ? 5.467 -6.302 -14.427 1.00 93.44 191 ARG A N 1
ATOM 1330 C CA . ARG A 1 191 ? 4.213 -7.070 -14.357 1.00 93.44 191 ARG A CA 1
ATOM 1331 C C . ARG A 1 191 ? 3.930 -7.543 -12.939 1.00 93.44 191 ARG A C 1
ATOM 1333 O O . ARG A 1 191 ? 2.790 -7.475 -12.495 1.00 93.44 191 ARG A O 1
ATOM 1340 N N . GLY A 1 192 ? 4.963 -7.990 -12.230 1.00 94.62 192 GLY A N 1
ATOM 1341 C CA . GLY A 1 192 ? 4.863 -8.350 -10.821 1.00 94.62 192 GLY A CA 1
ATOM 1342 C C . GLY A 1 192 ? 4.379 -7.182 -9.963 1.00 94.62 192 GLY A C 1
ATOM 1343 O O . GLY A 1 192 ? 3.478 -7.371 -9.153 1.00 94.62 192 GLY A O 1
ATOM 1344 N N . THR A 1 193 ? 4.918 -5.974 -10.160 1.00 95.50 193 THR A N 1
ATOM 1345 C CA . THR A 1 193 ? 4.497 -4.788 -9.396 1.00 95.50 193 THR A CA 1
ATOM 1346 C C . THR A 1 193 ? 3.045 -4.420 -9.674 1.00 95.50 193 THR A C 1
ATOM 1348 O O . THR A 1 193 ? 2.345 -4.035 -8.747 1.00 95.50 193 THR A O 1
ATOM 1351 N N . ALA A 1 194 ? 2.555 -4.606 -10.907 1.00 92.19 194 ALA A N 1
ATOM 1352 C CA . ALA A 1 194 ? 1.136 -4.412 -11.215 1.00 92.19 194 ALA A CA 1
ATOM 1353 C C . ALA A 1 194 ? 0.241 -5.385 -10.425 1.00 92.19 194 ALA A C 1
ATOM 1355 O O . ALA A 1 194 ? -0.711 -4.958 -9.783 1.00 92.19 194 ALA A O 1
ATOM 1356 N N . VAL A 1 195 ? 0.603 -6.674 -10.377 1.00 95.25 195 VAL A N 1
ATOM 1357 C CA . VAL A 1 195 ? -0.129 -7.678 -9.579 1.00 95.25 195 VAL A CA 1
ATOM 1358 C C . VAL A 1 195 ? -0.090 -7.352 -8.081 1.00 95.25 195 VAL A C 1
ATOM 1360 O O . VAL A 1 195 ? -1.089 -7.529 -7.386 1.00 95.25 195 VAL A O 1
ATOM 1363 N N . VAL A 1 196 ? 1.045 -6.868 -7.567 1.00 96.31 196 VAL A N 1
ATOM 1364 C CA . VAL A 1 196 ? 1.152 -6.414 -6.170 1.00 96.31 196 VAL A CA 1
ATOM 1365 C C . VAL A 1 196 ? 0.267 -5.193 -5.921 1.00 96.31 196 VAL A C 1
ATOM 1367 O O . VAL A 1 196 ? -0.417 -5.155 -4.905 1.00 96.31 196 VAL A O 1
ATOM 1370 N N . ASN A 1 197 ? 0.222 -4.223 -6.837 1.00 93.88 197 ASN A N 1
ATOM 1371 C CA . ASN A 1 197 ? -0.648 -3.051 -6.703 1.00 93.88 197 ASN A CA 1
ATOM 1372 C C . ASN A 1 197 ? -2.129 -3.444 -6.675 1.00 93.88 197 ASN A C 1
ATOM 1374 O O . ASN A 1 197 ? -2.864 -2.938 -5.830 1.00 93.88 197 ASN A O 1
ATOM 1378 N N . ASP A 1 198 ? -2.548 -4.386 -7.524 1.00 91.44 198 ASP A N 1
ATOM 1379 C CA . ASP A 1 198 ? -3.915 -4.917 -7.520 1.00 91.44 198 ASP A CA 1
ATOM 1380 C C . ASP A 1 198 ? -4.256 -5.592 -6.183 1.00 91.44 198 ASP A C 1
ATOM 1382 O O . ASP A 1 198 ? -5.331 -5.373 -5.624 1.00 91.44 198 ASP A O 1
ATOM 1386 N N . ARG A 1 199 ? -3.324 -6.372 -5.622 1.00 96.12 199 ARG A N 1
ATOM 1387 C CA . ARG A 1 199 ? -3.495 -6.987 -4.297 1.00 96.12 199 ARG A CA 1
ATOM 1388 C C . ARG A 1 199 ? -3.570 -5.958 -3.177 1.00 96.12 199 ARG A C 1
ATOM 1390 O O . ARG A 1 199 ? -4.482 -6.032 -2.364 1.00 96.12 199 ARG A O 1
ATOM 1397 N N . LEU A 1 200 ? -2.684 -4.960 -3.172 1.00 95.56 200 LEU A N 1
ATOM 1398 C CA . LEU A 1 200 ? -2.731 -3.861 -2.202 1.00 95.56 200 LEU A CA 1
ATOM 1399 C C . LEU A 1 200 ? -4.047 -3.085 -2.287 1.00 95.56 200 LEU A C 1
ATOM 1401 O O . LEU A 1 200 ? -4.562 -2.635 -1.267 1.00 95.56 200 LEU A O 1
ATOM 1405 N N . ALA A 1 201 ? -4.592 -2.933 -3.493 1.00 93.81 201 ALA A N 1
ATOM 1406 C CA . ALA A 1 201 ? -5.903 -2.353 -3.727 1.00 93.81 201 ALA A CA 1
ATOM 1407 C C . ALA A 1 201 ? -7.018 -3.174 -3.056 1.00 93.81 201 ALA A C 1
ATOM 1409 O O . ALA A 1 201 ? -7.832 -2.600 -2.334 1.00 93.81 201 ALA A O 1
ATOM 1410 N N . VAL A 1 202 ? -7.030 -4.495 -3.249 1.00 94.12 202 VAL A N 1
ATOM 1411 C CA . VAL A 1 202 ? -7.999 -5.399 -2.604 1.00 94.12 202 VAL A CA 1
ATOM 1412 C C . VAL A 1 202 ? -7.850 -5.379 -1.079 1.00 94.12 202 VAL A C 1
ATOM 1414 O O . VAL A 1 202 ? -8.836 -5.166 -0.376 1.00 94.12 202 VAL A O 1
ATOM 1417 N N . ASP A 1 203 ? -6.627 -5.509 -0.560 1.00 95.88 203 ASP A N 1
ATOM 1418 C CA . ASP A 1 203 ? -6.348 -5.472 0.882 1.00 95.88 203 ASP A CA 1
ATOM 1419 C C . ASP A 1 203 ? -6.752 -4.123 1.509 1.00 95.88 203 ASP A C 1
ATOM 1421 O O . ASP A 1 203 ? -7.222 -4.070 2.649 1.00 95.88 203 ASP A O 1
ATOM 1425 N N . ALA A 1 204 ? -6.604 -3.016 0.775 1.00 95.81 204 ALA A N 1
ATOM 1426 C CA . ALA A 1 204 ? -7.068 -1.702 1.210 1.00 95.81 204 ALA A CA 1
ATOM 1427 C C . ALA A 1 204 ? -8.601 -1.619 1.266 1.00 95.81 204 ALA A C 1
ATOM 1429 O O . ALA A 1 204 ? -9.146 -1.092 2.238 1.00 95.81 204 ALA A O 1
ATOM 1430 N N . ASP A 1 205 ? -9.310 -2.161 0.276 1.00 95.38 205 ASP A N 1
ATOM 1431 C CA . ASP A 1 205 ? -10.776 -2.168 0.263 1.00 95.38 205 ASP A CA 1
ATOM 1432 C C . ASP A 1 205 ? -11.335 -3.058 1.403 1.00 95.38 205 ASP A C 1
ATOM 1434 O O . ASP A 1 205 ? -12.296 -2.685 2.094 1.00 95.38 205 ASP A O 1
ATOM 1438 N N . ASP A 1 206 ? -10.672 -4.182 1.696 1.00 96.50 206 ASP A N 1
ATOM 1439 C CA . ASP A 1 206 ? -10.959 -5.044 2.850 1.00 96.50 206 ASP A CA 1
ATOM 1440 C C . ASP A 1 206 ? -10.692 -4.331 4.182 1.00 96.50 206 ASP A C 1
ATOM 1442 O O . ASP A 1 206 ? -11.518 -4.372 5.101 1.00 96.50 206 ASP A O 1
ATOM 1446 N N . LEU A 1 207 ? -9.561 -3.630 4.300 1.00 97.31 207 LEU A N 1
ATOM 1447 C CA . LEU A 1 207 ? -9.217 -2.848 5.487 1.00 97.31 207 LEU A CA 1
ATOM 1448 C C . LEU A 1 207 ? -10.211 -1.701 5.719 1.00 97.31 207 LEU A C 1
ATOM 1450 O O . LEU A 1 207 ? -10.607 -1.446 6.861 1.00 97.31 207 LEU A O 1
ATOM 1454 N N . GLN A 1 208 ? -10.650 -1.028 4.654 1.00 97.94 208 GLN A N 1
ATOM 1455 C CA . GLN A 1 208 ? -11.689 -0.001 4.713 1.00 97.94 208 GLN A CA 1
ATOM 1456 C C . GLN A 1 208 ? -13.027 -0.592 5.173 1.00 97.94 208 GLN A C 1
ATOM 1458 O O . GLN A 1 208 ? -13.689 -0.019 6.045 1.00 97.94 208 GLN A O 1
ATOM 1463 N N . THR A 1 209 ? -13.405 -1.752 4.634 1.00 96.81 209 THR A N 1
ATOM 1464 C CA . THR A 1 209 ? -14.611 -2.483 5.040 1.00 96.81 209 THR A CA 1
ATOM 1465 C C . THR A 1 209 ? -14.548 -2.878 6.510 1.00 96.81 209 THR A C 1
ATOM 1467 O O . THR A 1 209 ? -15.533 -2.714 7.233 1.00 96.81 209 THR A O 1
ATOM 1470 N N . GLU A 1 210 ? -13.391 -3.348 6.984 1.00 97.62 210 GLU A N 1
ATOM 1471 C CA . GLU A 1 210 ? -13.185 -3.666 8.393 1.00 97.62 210 GLU A CA 1
ATOM 1472 C C . GLU A 1 210 ? -13.375 -2.409 9.245 1.00 97.62 210 GLU A C 1
ATOM 1474 O O . GLU A 1 210 ? -14.210 -2.421 10.145 1.00 97.62 210 GLU A O 1
ATOM 1479 N N . LEU A 1 211 ? -12.708 -1.295 8.915 1.00 97.69 211 LEU A N 1
ATOM 1480 C CA . LEU A 1 211 ? -12.831 -0.023 9.640 1.00 97.69 211 LEU A CA 1
ATOM 1481 C C . LEU A 1 211 ? -14.270 0.509 9.720 1.00 97.69 211 LEU A C 1
ATOM 1483 O O . LEU A 1 211 ? -14.627 1.132 10.722 1.00 97.69 211 LEU A O 1
ATOM 1487 N N . ALA A 1 212 ? -15.094 0.249 8.704 1.00 97.38 212 ALA A N 1
ATOM 1488 C CA . ALA A 1 212 ? -16.495 0.661 8.668 1.00 97.38 212 ALA A CA 1
ATOM 1489 C C . ALA A 1 212 ? -17.410 -0.157 9.606 1.00 97.38 212 ALA A C 1
ATOM 1491 O O . ALA A 1 212 ? -18.551 0.240 9.866 1.00 97.38 212 ALA A O 1
ATOM 1492 N N . ARG A 1 213 ? -16.950 -1.293 10.149 1.00 97.56 213 ARG A N 1
ATOM 1493 C CA . ARG A 1 213 ? -17.756 -2.121 11.059 1.00 97.56 213 ARG A CA 1
ATOM 1494 C C . ARG A 1 213 ? -17.996 -1.414 12.394 1.00 97.56 213 ARG A C 1
ATOM 1496 O O . ARG A 1 213 ? -17.094 -0.858 13.016 1.00 97.56 213 ARG A O 1
ATOM 1503 N N . LYS A 1 214 ? -19.215 -1.555 12.932 1.00 95.31 214 LYS A N 1
ATOM 1504 C CA . LYS A 1 214 ? -19.580 -1.016 14.261 1.00 95.31 214 LYS A CA 1
ATOM 1505 C C . LYS A 1 214 ? -18.698 -1.558 15.393 1.00 95.31 214 LYS A C 1
ATOM 1507 O O . LYS A 1 214 ? -18.461 -0.862 16.374 1.00 95.31 214 LYS A O 1
ATOM 1512 N N . ARG A 1 215 ? -18.236 -2.807 15.270 1.00 96.00 215 ARG A N 1
ATOM 1513 C CA . ARG A 1 215 ? -17.420 -3.514 16.270 1.00 96.00 215 ARG A CA 1
ATOM 1514 C C . ARG A 1 215 ? -16.128 -4.041 15.648 1.00 96.00 215 ARG A C 1
ATOM 1516 O O . ARG A 1 215 ? -15.957 -5.244 15.494 1.00 96.00 215 ARG A O 1
ATOM 1523 N N . VAL A 1 216 ? -15.233 -3.127 15.288 1.00 96.94 216 VAL A N 1
ATOM 1524 C CA . VAL A 1 216 ? -13.865 -3.466 14.867 1.00 96.94 216 VAL A CA 1
ATOM 1525 C C . VAL A 1 216 ? -13.087 -4.065 16.030 1.00 96.94 216 VAL A C 1
ATOM 1527 O O . VAL A 1 216 ? -13.098 -3.510 17.130 1.00 96.94 216 VAL A O 1
ATOM 1530 N N . ARG A 1 217 ? -12.364 -5.157 15.774 1.00 96.94 217 ARG A N 1
ATOM 1531 C CA . ARG A 1 217 ? -11.433 -5.752 16.737 1.00 96.94 217 ARG A CA 1
ATOM 1532 C C . ARG A 1 217 ? -9.997 -5.474 16.305 1.00 96.94 217 ARG A C 1
ATOM 1534 O O . ARG A 1 217 ? -9.672 -5.554 15.124 1.00 96.94 217 ARG A O 1
ATOM 1541 N N . ALA A 1 218 ? -9.121 -5.202 17.272 1.00 96.25 218 ALA A N 1
ATOM 1542 C CA . ALA A 1 218 ? -7.706 -4.930 17.004 1.00 96.25 218 ALA A CA 1
ATOM 1543 C C . ALA A 1 218 ? -7.019 -6.101 16.283 1.00 96.25 218 ALA A C 1
ATOM 1545 O O . ALA A 1 218 ? -6.199 -5.880 15.400 1.00 96.25 218 ALA A O 1
ATOM 1546 N N . VAL A 1 219 ? -7.403 -7.342 16.607 1.00 96.62 219 VAL A N 1
ATOM 1547 C CA . VAL A 1 219 ? -6.864 -8.552 15.967 1.00 96.62 219 VAL A CA 1
ATOM 1548 C C . VAL A 1 219 ? -7.164 -8.620 14.465 1.00 96.62 219 VAL A C 1
ATOM 1550 O O . VAL A 1 219 ? -6.298 -9.038 13.698 1.00 96.62 219 VAL A O 1
ATOM 1553 N N . ASP A 1 220 ? -8.347 -8.166 14.035 1.00 97.12 220 ASP A N 1
ATOM 1554 C CA . ASP A 1 220 ? -8.736 -8.177 12.621 1.00 97.12 220 ASP A CA 1
ATOM 1555 C C . ASP A 1 220 ? -7.927 -7.123 11.846 1.00 97.12 220 ASP A C 1
ATOM 1557 O O . ASP A 1 220 ? -7.331 -7.434 10.814 1.00 97.12 220 ASP A O 1
ATOM 1561 N N . LEU A 1 221 ? -7.781 -5.914 12.407 1.00 97.62 221 LEU A N 1
ATOM 1562 C CA . LEU A 1 221 ? -6.911 -4.876 11.840 1.00 97.62 221 LEU A CA 1
ATOM 1563 C C . LEU A 1 221 ? -5.441 -5.313 11.798 1.00 97.62 221 LEU A C 1
ATOM 1565 O O . LEU A 1 221 ? -4.767 -5.115 10.793 1.00 97.62 221 LEU A O 1
ATOM 1569 N N . ALA A 1 222 ? -4.935 -5.941 12.862 1.00 96.81 222 ALA A N 1
ATOM 1570 C CA . ALA A 1 222 ? -3.560 -6.431 12.920 1.00 96.81 222 ALA A CA 1
ATOM 1571 C C . ALA A 1 222 ? -3.277 -7.491 11.845 1.00 96.81 222 ALA A C 1
ATOM 1573 O O . ALA A 1 222 ? -2.180 -7.518 11.281 1.00 96.81 222 ALA A O 1
ATOM 1574 N N . ARG A 1 223 ? -4.258 -8.358 11.554 1.00 96.62 223 ARG A N 1
ATOM 1575 C CA . ARG A 1 223 ? -4.168 -9.353 10.480 1.00 96.62 223 ARG A CA 1
ATOM 1576 C C . ARG A 1 223 ? -4.080 -8.679 9.112 1.00 96.62 223 ARG A C 1
ATOM 1578 O O . ARG A 1 223 ? -3.178 -9.026 8.356 1.00 96.62 223 ARG A O 1
ATOM 1585 N N . GLN A 1 224 ? -4.946 -7.704 8.837 1.00 97.62 224 GLN A N 1
ATOM 1586 C CA . GLN A 1 224 ? -4.934 -6.975 7.565 1.00 97.62 224 GLN A CA 1
ATOM 1587 C C . GLN A 1 224 ? -3.644 -6.165 7.374 1.00 97.62 224 GLN A C 1
ATOM 1589 O O . GLN A 1 224 ? -2.984 -6.273 6.345 1.00 97.62 224 GLN A O 1
ATOM 1594 N N . LEU A 1 225 ? -3.188 -5.451 8.409 1.00 96.88 225 LEU A N 1
ATOM 1595 C CA . LEU A 1 225 ? -1.906 -4.737 8.368 1.00 96.88 225 LEU A CA 1
ATOM 1596 C C . LEU A 1 225 ? -0.714 -5.681 8.149 1.00 96.88 225 LEU A C 1
ATOM 1598 O O . LEU A 1 225 ? 0.267 -5.286 7.528 1.00 96.88 225 LEU A O 1
ATOM 1602 N N . ARG A 1 226 ? -0.761 -6.925 8.648 1.00 97.44 226 ARG A N 1
ATOM 1603 C CA . ARG A 1 226 ? 0.286 -7.920 8.367 1.00 97.44 226 ARG A CA 1
ATOM 1604 C C . ARG A 1 226 ? 0.279 -8.350 6.895 1.00 97.44 226 ARG A C 1
ATOM 1606 O O . ARG A 1 226 ? 1.367 -8.458 6.342 1.00 97.44 226 ARG A O 1
ATOM 1613 N N . SER A 1 227 ? -0.895 -8.561 6.293 1.00 96.88 227 SER A N 1
ATOM 1614 C CA . SER A 1 227 ? -1.030 -8.881 4.859 1.00 96.88 227 SER A CA 1
ATOM 1615 C C . SER A 1 227 ? -0.405 -7.788 3.987 1.00 96.88 227 SER A C 1
ATOM 1617 O O . SER A 1 227 ? 0.528 -8.058 3.232 1.00 96.88 227 SER A O 1
ATOM 1619 N N . LEU A 1 228 ? -0.782 -6.528 4.240 1.00 97.00 228 LEU A N 1
ATOM 1620 C CA . LEU A 1 228 ? -0.242 -5.355 3.543 1.00 97.00 228 LEU A CA 1
ATOM 1621 C C . LEU A 1 228 ? 1.285 -5.232 3.664 1.00 97.00 228 LEU A C 1
ATOM 1623 O O . LEU A 1 228 ? 1.964 -4.900 2.693 1.00 97.00 228 LEU A O 1
ATOM 1627 N N . VAL A 1 229 ? 1.858 -5.513 4.841 1.00 97.94 229 VAL A N 1
ATOM 1628 C CA . VAL A 1 229 ? 3.323 -5.514 5.015 1.00 97.94 229 VAL A CA 1
ATOM 1629 C C . VAL A 1 229 ? 3.983 -6.589 4.146 1.00 97.94 229 VAL A C 1
ATOM 1631 O O . VAL A 1 229 ? 5.011 -6.325 3.534 1.00 97.94 229 VAL A O 1
ATOM 1634 N N . SER A 1 230 ? 3.399 -7.783 4.050 1.00 97.88 230 SER A N 1
ATOM 1635 C CA . SER A 1 230 ? 3.955 -8.854 3.216 1.00 97.88 230 SER A CA 1
ATOM 1636 C C . SER A 1 230 ? 3.905 -8.524 1.720 1.00 97.88 230 SER A C 1
ATOM 1638 O O . SER A 1 230 ? 4.900 -8.726 1.022 1.00 97.88 230 SER A O 1
ATOM 1640 N N . ASP A 1 231 ? 2.799 -7.968 1.225 1.00 97.94 231 ASP A N 1
ATOM 1641 C CA . ASP A 1 231 ? 2.693 -7.581 -0.188 1.00 97.94 231 ASP A CA 1
ATOM 1642 C C . ASP A 1 231 ? 3.601 -6.386 -0.531 1.00 97.94 231 ASP A C 1
ATOM 1644 O O . ASP A 1 231 ? 4.228 -6.366 -1.591 1.00 97.94 231 ASP A O 1
ATOM 1648 N N . THR A 1 232 ? 3.765 -5.419 0.378 1.00 97.88 232 THR A N 1
ATOM 1649 C CA . THR A 1 232 ? 4.707 -4.301 0.174 1.00 97.88 232 THR A CA 1
ATOM 1650 C C . THR A 1 232 ? 6.169 -4.746 0.178 1.00 97.88 232 THR A C 1
ATOM 1652 O O . THR A 1 232 ? 6.948 -4.251 -0.633 1.00 97.88 232 THR A O 1
ATOM 1655 N N . GLU A 1 233 ? 6.564 -5.705 1.019 1.00 98.25 233 GLU A N 1
ATOM 1656 C CA . GLU A 1 233 ? 7.913 -6.293 0.985 1.00 98.25 233 GLU A CA 1
ATOM 1657 C C . GLU A 1 233 ? 8.200 -6.985 -0.358 1.00 98.25 233 GLU A C 1
ATOM 1659 O O . GLU A 1 233 ? 9.285 -6.815 -0.928 1.00 98.25 233 GLU A O 1
ATOM 1664 N N . LEU A 1 234 ? 7.214 -7.706 -0.908 1.00 98.38 234 LEU A N 1
ATOM 1665 C CA . LEU A 1 234 ? 7.302 -8.262 -2.260 1.00 98.38 234 LEU A CA 1
ATOM 1666 C C . LEU A 1 234 ? 7.426 -7.148 -3.312 1.00 98.38 234 LEU A C 1
ATOM 1668 O O . LEU A 1 234 ? 8.273 -7.242 -4.203 1.00 98.38 234 LEU A O 1
ATOM 1672 N N . GLY A 1 235 ? 6.642 -6.076 -3.177 1.00 97.88 235 GLY A N 1
ATOM 1673 C CA . GLY A 1 235 ? 6.725 -4.881 -4.017 1.00 97.88 235 GLY A CA 1
ATOM 1674 C C . GLY A 1 235 ? 8.124 -4.255 -4.034 1.00 97.88 235 GLY A C 1
ATOM 1675 O O . GLY A 1 235 ? 8.673 -4.019 -5.110 1.00 97.88 235 GLY A O 1
ATOM 1676 N N . VAL A 1 236 ? 8.753 -4.070 -2.865 1.00 98.31 236 VAL A N 1
ATOM 1677 C CA . VAL A 1 236 ? 10.140 -3.573 -2.753 1.00 98.31 236 VAL A CA 1
ATOM 1678 C C . VAL A 1 236 ? 11.117 -4.501 -3.477 1.00 98.31 236 VAL A C 1
ATOM 1680 O O . VAL A 1 236 ? 11.979 -4.034 -4.221 1.00 98.31 236 VAL A O 1
ATOM 1683 N N . SER A 1 237 ? 10.984 -5.821 -3.300 1.00 98.31 237 SER A N 1
ATOM 1684 C CA . SER A 1 237 ? 11.851 -6.791 -3.981 1.00 98.31 237 SER A CA 1
ATOM 1685 C C . SER A 1 237 ? 11.743 -6.686 -5.505 1.00 98.31 237 SER A C 1
ATOM 1687 O O . SER A 1 237 ? 12.757 -6.744 -6.201 1.00 98.31 237 SER A O 1
ATOM 1689 N N . LEU A 1 238 ? 10.530 -6.504 -6.030 1.00 98.06 238 LEU A N 1
ATOM 1690 C CA . LEU A 1 238 ? 10.288 -6.344 -7.462 1.00 98.06 238 LEU A CA 1
ATOM 1691 C C . LEU A 1 238 ? 10.803 -4.999 -7.983 1.00 98.06 238 LEU A C 1
ATOM 1693 O O . LEU A 1 238 ? 11.454 -4.977 -9.025 1.00 98.06 238 LEU A O 1
ATOM 1697 N N . ALA A 1 239 ? 10.586 -3.908 -7.245 1.00 97.50 239 ALA A N 1
ATOM 1698 C CA . ALA A 1 239 ? 11.107 -2.589 -7.593 1.00 97.50 239 ALA A CA 1
ATOM 1699 C C . ALA A 1 239 ? 12.640 -2.603 -7.700 1.00 97.50 239 ALA A C 1
ATOM 1701 O O . ALA A 1 239 ? 13.200 -2.101 -8.671 1.00 97.50 239 ALA A O 1
ATOM 1702 N N . ASN A 1 240 ? 13.335 -3.276 -6.779 1.00 97.88 240 ASN A N 1
ATOM 1703 C CA . ASN A 1 240 ? 14.794 -3.391 -6.828 1.00 97.88 240 ASN A CA 1
ATOM 1704 C C . ASN A 1 240 ? 15.304 -4.138 -8.073 1.00 97.88 240 ASN A C 1
ATOM 1706 O O . ASN A 1 240 ? 16.391 -3.838 -8.557 1.00 97.88 240 ASN A O 1
ATOM 1710 N N . ARG A 1 241 ? 14.519 -5.051 -8.663 1.00 97.75 241 ARG A N 1
ATOM 1711 C CA . ARG A 1 241 ? 14.899 -5.740 -9.915 1.00 97.75 241 ARG A CA 1
ATOM 1712 C C . ARG A 1 241 ? 14.905 -4.819 -11.136 1.00 97.75 241 ARG A C 1
ATOM 1714 O O . ARG A 1 241 ? 15.447 -5.207 -12.169 1.00 97.75 241 ARG A O 1
ATOM 1721 N N . LEU A 1 242 ? 14.330 -3.621 -11.029 1.00 96.25 242 LEU A N 1
ATOM 1722 C CA . LEU A 1 242 ? 14.388 -2.600 -12.077 1.00 96.25 242 LEU A CA 1
ATOM 1723 C C . LEU A 1 242 ? 15.786 -1.978 -12.214 1.00 96.25 242 LEU A C 1
ATOM 1725 O O . LEU A 1 242 ? 16.051 -1.333 -13.218 1.00 96.25 242 LEU A O 1
ATOM 1729 N N . GLU A 1 243 ? 16.693 -2.210 -11.258 1.00 96.94 243 GLU A N 1
ATOM 1730 C CA . GLU A 1 243 ? 18.070 -1.693 -11.266 1.00 96.94 243 GLU A CA 1
ATOM 1731 C C . GLU A 1 243 ? 18.860 -2.040 -12.535 1.00 96.94 243 GLU A C 1
ATOM 1733 O O . GLU A 1 243 ? 19.719 -1.277 -12.964 1.00 96.94 243 GLU A O 1
ATOM 1738 N N . ALA A 1 244 ? 18.546 -3.170 -13.172 1.00 94.25 244 ALA A N 1
ATOM 1739 C CA . ALA A 1 244 ? 19.190 -3.581 -14.416 1.00 94.25 244 ALA A CA 1
ATOM 1740 C C . ALA A 1 244 ? 18.822 -2.697 -15.627 1.00 94.25 244 ALA A C 1
ATOM 1742 O O . ALA A 1 244 ? 19.377 -2.894 -16.708 1.00 94.25 244 ALA A O 1
ATOM 1743 N N . TRP A 1 245 ? 17.881 -1.758 -15.478 1.00 96.38 245 TRP A N 1
ATOM 1744 C CA . TRP A 1 245 ? 17.456 -0.837 -16.527 1.00 96.38 245 TRP A CA 1
ATOM 1745 C C . TRP A 1 245 ? 17.546 0.619 -16.037 1.00 96.38 245 TRP A C 1
ATOM 1747 O O . TRP A 1 245 ? 16.614 1.098 -15.392 1.00 96.38 245 TRP A O 1
ATOM 1757 N N . PRO A 1 246 ? 18.639 1.342 -16.358 1.00 95.19 246 PRO A N 1
ATOM 1758 C CA . PRO A 1 246 ? 18.881 2.700 -15.857 1.00 95.19 246 PRO A CA 1
ATOM 1759 C C . PRO A 1 246 ? 17.760 3.698 -16.168 1.00 95.19 246 PRO A C 1
ATOM 1761 O O . PRO A 1 246 ? 17.453 4.561 -15.351 1.00 95.19 246 PRO A O 1
ATOM 1764 N N . ASP A 1 247 ? 17.082 3.550 -17.312 1.00 92.62 247 ASP A N 1
ATOM 1765 C CA . ASP A 1 247 ? 15.958 4.423 -17.679 1.00 92.62 247 ASP A CA 1
ATOM 1766 C C . ASP A 1 247 ? 14.771 4.306 -16.700 1.00 92.62 247 ASP A C 1
ATOM 1768 O O . ASP A 1 247 ? 13.937 5.209 -16.617 1.00 92.62 247 ASP A O 1
ATOM 1772 N N . ALA A 1 248 ? 14.691 3.211 -15.935 1.00 93.44 248 ALA A N 1
ATOM 1773 C CA . ALA A 1 248 ? 13.682 2.991 -14.906 1.00 93.44 248 ALA A CA 1
ATOM 1774 C C . ALA A 1 248 ? 14.099 3.483 -13.511 1.00 93.44 248 ALA A C 1
ATOM 1776 O O . ALA A 1 248 ? 13.328 3.297 -12.571 1.00 93.44 248 ALA A O 1
ATOM 1777 N N . ASP A 1 249 ? 15.259 4.124 -13.341 1.00 94.81 249 ASP A N 1
ATOM 1778 C CA . ASP A 1 249 ? 15.732 4.585 -12.029 1.00 94.81 249 ASP A CA 1
ATOM 1779 C C . ASP A 1 249 ? 14.739 5.485 -11.275 1.00 94.81 249 ASP A C 1
ATOM 1781 O O . ASP A 1 249 ? 14.492 5.220 -10.091 1.00 94.81 249 ASP A O 1
ATOM 1785 N N . PRO A 1 250 ? 14.106 6.494 -11.910 1.00 91.62 250 PRO A N 1
ATOM 1786 C CA . PRO A 1 250 ? 13.097 7.306 -11.234 1.00 91.62 250 PRO A CA 1
ATOM 1787 C C . PRO A 1 250 ? 11.910 6.460 -10.758 1.00 91.62 250 PRO A C 1
ATOM 1789 O O . PRO A 1 250 ? 11.502 6.548 -9.603 1.00 91.62 250 PRO A O 1
ATOM 1792 N N . LEU A 1 251 ? 11.416 5.569 -11.624 1.00 92.31 251 LEU A N 1
ATOM 1793 C CA . LEU A 1 251 ? 10.294 4.684 -11.314 1.00 92.31 251 LEU A CA 1
ATOM 1794 C C . LEU A 1 251 ? 10.637 3.701 -10.185 1.00 92.31 251 LEU A C 1
ATOM 1796 O O . LEU A 1 251 ? 9.827 3.489 -9.286 1.00 92.31 251 LEU A O 1
ATOM 1800 N N . ARG A 1 252 ? 11.843 3.123 -10.205 1.00 95.75 252 ARG A N 1
ATOM 1801 C CA . ARG A 1 252 ? 12.371 2.262 -9.140 1.00 95.75 252 ARG A CA 1
ATOM 1802 C C . ARG A 1 252 ? 12.373 2.993 -7.804 1.00 95.75 252 ARG A C 1
ATOM 1804 O O . ARG A 1 252 ? 11.857 2.463 -6.825 1.00 95.75 252 ARG A O 1
ATOM 1811 N N . SER A 1 253 ? 12.941 4.198 -7.770 1.00 94.69 253 SER A N 1
ATOM 1812 C CA . SER A 1 253 ? 13.012 5.021 -6.560 1.00 94.69 253 SER A CA 1
ATOM 1813 C C . SER A 1 253 ? 11.621 5.330 -6.001 1.00 94.69 253 SER A C 1
ATOM 1815 O O . SER A 1 253 ? 11.398 5.195 -4.794 1.00 94.69 253 SER A O 1
ATOM 1817 N N . ASP A 1 254 ? 10.679 5.706 -6.868 1.00 93.00 254 ASP A N 1
ATOM 1818 C CA . ASP A 1 254 ? 9.309 6.040 -6.477 1.00 93.00 254 ASP A CA 1
ATOM 1819 C C . ASP A 1 254 ? 8.558 4.815 -5.934 1.00 93.00 254 ASP A C 1
ATOM 1821 O O . ASP A 1 254 ? 7.977 4.884 -4.848 1.00 93.00 254 ASP A O 1
ATOM 1825 N N . LEU A 1 255 ? 8.628 3.670 -6.626 1.00 94.50 255 LEU A N 1
ATOM 1826 C CA . LEU A 1 255 ? 7.999 2.420 -6.182 1.00 94.50 255 LEU A CA 1
ATOM 1827 C C . LEU A 1 255 ? 8.578 1.932 -4.851 1.00 94.50 255 LEU A C 1
ATOM 1829 O O . LEU A 1 255 ? 7.826 1.594 -3.937 1.00 94.50 255 LEU A O 1
ATOM 1833 N N . THR A 1 256 ? 9.905 1.929 -4.709 1.00 96.75 256 THR A N 1
ATOM 1834 C CA . THR A 1 256 ? 10.562 1.526 -3.461 1.00 96.75 256 THR A CA 1
ATOM 1835 C C . THR A 1 256 ? 10.149 2.433 -2.306 1.00 96.75 256 THR A C 1
ATOM 1837 O O . THR A 1 256 ? 9.772 1.931 -1.247 1.00 96.75 256 THR A O 1
ATOM 1840 N N . SER A 1 257 ? 10.149 3.754 -2.513 1.00 95.56 257 SER A N 1
ATOM 1841 C CA . SER A 1 257 ? 9.733 4.722 -1.489 1.00 95.56 257 SER A CA 1
ATOM 1842 C C . SER A 1 257 ? 8.271 4.527 -1.083 1.00 95.56 257 SER A C 1
ATOM 1844 O O . SER A 1 257 ? 7.951 4.551 0.105 1.00 95.56 257 SER A O 1
ATOM 1846 N N . PHE A 1 258 ? 7.386 4.290 -2.056 1.00 96.19 258 PHE A N 1
ATOM 1847 C CA . PHE A 1 258 ? 5.973 4.019 -1.811 1.00 96.19 258 PHE A CA 1
ATOM 1848 C C . PHE A 1 258 ? 5.772 2.759 -0.961 1.00 96.19 258 PHE A C 1
ATOM 1850 O O . PHE A 1 258 ? 5.167 2.829 0.112 1.00 96.19 258 PHE A O 1
ATOM 1857 N N . TYR A 1 259 ? 6.308 1.615 -1.397 1.00 97.94 259 TYR A N 1
ATOM 1858 C CA . TYR A 1 259 ? 6.121 0.357 -0.674 1.00 97.94 259 TYR A CA 1
ATOM 1859 C C . TYR A 1 259 ? 6.732 0.415 0.732 1.00 97.94 259 TYR A C 1
ATOM 1861 O O . TYR A 1 259 ? 6.127 -0.079 1.684 1.00 97.94 259 TYR A O 1
ATOM 1869 N N . GLN A 1 260 ? 7.885 1.074 0.897 1.00 97.88 260 GLN A N 1
ATOM 1870 C CA . GLN A 1 260 ? 8.489 1.297 2.213 1.00 97.88 260 GLN A CA 1
ATOM 1871 C C . GLN A 1 260 ? 7.603 2.160 3.119 1.00 97.88 260 GLN A C 1
ATOM 1873 O O . GLN A 1 260 ? 7.409 1.801 4.278 1.00 97.88 260 GLN A O 1
ATOM 1878 N N . ALA A 1 261 ? 7.023 3.251 2.609 1.00 97.31 261 ALA A N 1
ATOM 1879 C CA . ALA A 1 261 ? 6.146 4.120 3.395 1.00 97.31 261 ALA A CA 1
ATOM 1880 C C . ALA A 1 261 ? 4.887 3.386 3.890 1.00 97.31 261 ALA A C 1
ATOM 1882 O O . ALA A 1 261 ? 4.492 3.531 5.053 1.00 97.31 261 ALA A O 1
ATOM 1883 N N . VAL A 1 262 ? 4.279 2.561 3.032 1.00 97.19 262 VAL A N 1
ATOM 1884 C CA . VAL A 1 262 ? 3.127 1.725 3.401 1.00 97.19 262 VAL A CA 1
ATOM 1885 C C . VAL A 1 262 ? 3.529 0.687 4.457 1.00 97.19 262 VAL A C 1
ATOM 1887 O O . VAL A 1 262 ? 2.843 0.558 5.476 1.00 97.19 262 VAL A O 1
ATOM 1890 N N . ALA A 1 263 ? 4.657 -0.004 4.259 1.00 97.50 263 ALA A N 1
ATOM 1891 C CA . ALA A 1 263 ? 5.161 -1.013 5.189 1.00 97.50 263 ALA A CA 1
ATOM 1892 C C . ALA A 1 263 ? 5.499 -0.428 6.571 1.00 97.50 263 ALA A C 1
ATOM 1894 O O . ALA A 1 263 ? 5.114 -1.005 7.588 1.00 97.50 263 ALA A O 1
ATOM 1895 N N . GLU A 1 264 ? 6.194 0.712 6.625 1.00 97.25 264 GLU A N 1
ATOM 1896 C CA . GLU A 1 264 ? 6.565 1.399 7.871 1.00 97.25 264 GLU A CA 1
ATOM 1897 C C . GLU A 1 264 ? 5.311 1.796 8.661 1.00 97.25 264 GLU A C 1
ATOM 1899 O O . GLU A 1 264 ? 5.156 1.405 9.817 1.00 97.25 264 GLU A O 1
ATOM 1904 N N . THR A 1 265 ? 4.351 2.453 7.998 1.00 97.19 265 THR A N 1
ATOM 1905 C CA . THR A 1 265 ? 3.085 2.891 8.613 1.00 97.19 265 THR A CA 1
ATOM 1906 C C . THR A 1 265 ? 2.294 1.713 9.191 1.00 97.19 265 THR A C 1
ATOM 1908 O O . THR A 1 265 ? 1.772 1.776 10.308 1.00 97.19 265 THR A O 1
ATOM 1911 N N . ALA A 1 266 ? 2.227 0.600 8.456 1.00 96.31 266 ALA A N 1
ATOM 1912 C CA . ALA A 1 266 ? 1.546 -0.603 8.919 1.00 96.31 266 ALA A CA 1
ATOM 1913 C C . ALA A 1 266 ? 2.291 -1.288 10.083 1.00 96.31 266 ALA A C 1
ATOM 1915 O O . ALA A 1 266 ? 1.657 -1.778 11.025 1.00 96.31 266 ALA A O 1
ATOM 1916 N N . ARG A 1 267 ? 3.632 -1.305 10.067 1.00 97.06 267 ARG A N 1
ATOM 1917 C CA . ARG A 1 267 ? 4.459 -1.825 11.171 1.00 97.06 267 ARG A CA 1
ATOM 1918 C C . ARG A 1 267 ? 4.317 -0.983 12.434 1.00 97.06 267 ARG A C 1
ATOM 1920 O O . ARG A 1 267 ? 4.224 -1.567 13.511 1.00 97.06 267 ARG A O 1
ATOM 1927 N N . ASP A 1 268 ? 4.232 0.338 12.319 1.00 93.31 268 ASP A N 1
ATOM 1928 C CA . ASP A 1 268 ? 4.004 1.233 13.458 1.00 93.31 268 ASP A CA 1
ATOM 1929 C C . ASP A 1 268 ? 2.690 0.922 14.174 1.00 93.31 268 ASP A C 1
ATOM 1931 O O . ASP A 1 268 ? 2.673 0.776 15.397 1.00 93.31 268 ASP A O 1
ATOM 1935 N N . GLY A 1 269 ? 1.611 0.685 13.421 1.00 92.62 269 GLY A N 1
ATOM 1936 C CA . GLY A 1 269 ? 0.347 0.209 13.992 1.00 92.62 269 GLY A CA 1
ATOM 1937 C C . GLY A 1 269 ? 0.487 -1.119 14.736 1.00 92.62 269 GLY A C 1
ATOM 1938 O O . GLY A 1 269 ? -0.082 -1.299 15.809 1.00 92.62 269 GLY A O 1
ATOM 1939 N N . ARG A 1 270 ? 1.293 -2.041 14.199 1.00 93.38 270 ARG A N 1
ATOM 1940 C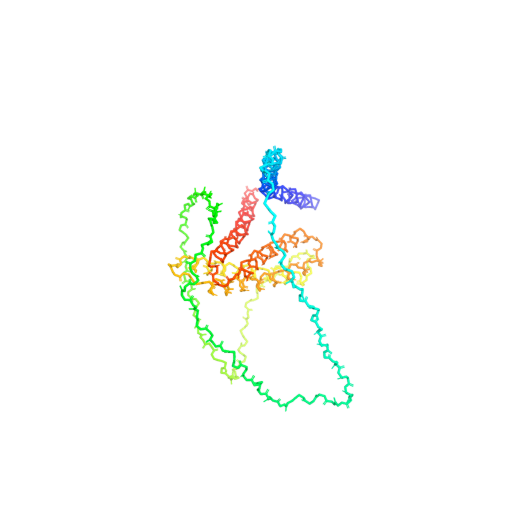 CA . ARG A 1 270 ? 1.540 -3.363 14.799 1.00 93.38 270 ARG A CA 1
ATOM 1941 C C . ARG A 1 270 ? 2.449 -3.337 16.030 1.00 93.38 270 ARG A C 1
ATOM 1943 O O . ARG A 1 270 ? 2.434 -4.304 16.788 1.00 93.38 270 ARG A O 1
ATOM 1950 N N . ARG A 1 271 ? 3.250 -2.284 16.225 1.00 93.88 271 ARG A N 1
ATOM 1951 C CA . ARG A 1 271 ? 4.079 -2.092 17.431 1.00 93.88 271 ARG A CA 1
ATOM 1952 C C . ARG A 1 271 ? 3.233 -1.699 18.648 1.00 93.88 271 ARG A C 1
ATOM 1954 O O . ARG A 1 271 ? 3.696 -1.850 19.777 1.00 93.88 271 ARG A O 1
ATOM 1961 N N . ALA A 1 272 ? 2.004 -1.224 18.439 1.00 93.94 272 ALA A N 1
ATOM 1962 C CA . ALA A 1 272 ? 1.076 -0.921 19.519 1.00 93.94 272 ALA A CA 1
ATOM 1963 C C . ALA A 1 272 ? 0.603 -2.189 20.250 1.00 93.94 272 ALA A C 1
ATOM 1965 O O . ALA A 1 272 ? 0.533 -3.285 19.686 1.00 93.94 272 ALA A O 1
ATOM 1966 N N . GLN A 1 273 ? 0.229 -2.030 21.522 1.00 91.06 273 GLN A N 1
ATOM 1967 C CA . GLN A 1 273 ? -0.370 -3.114 22.301 1.00 91.06 273 GLN A CA 1
ATOM 1968 C C . GLN A 1 273 ? -1.676 -3.582 21.641 1.00 91.06 273 GLN A C 1
ATOM 1970 O O . GLN A 1 273 ? -2.449 -2.766 21.147 1.00 91.06 273 GLN A O 1
ATOM 1975 N N . LEU A 1 274 ? -1.967 -4.889 21.670 1.00 91.88 274 LEU A N 1
ATOM 1976 C CA . LEU A 1 274 ? -3.199 -5.450 21.083 1.00 91.88 274 LEU A CA 1
ATOM 1977 C C . LEU A 1 274 ? -4.490 -4.891 21.710 1.00 91.88 274 LEU A C 1
ATOM 1979 O O . LEU A 1 274 ? -5.553 -4.972 21.100 1.00 91.88 274 LEU A O 1
ATOM 1983 N N . SER A 1 275 ? -4.405 -4.326 22.914 1.00 92.06 275 SER A N 1
ATOM 1984 C CA . SER A 1 275 ? -5.499 -3.620 23.588 1.00 92.06 275 SER A CA 1
ATOM 1985 C C . SER A 1 275 ? -5.726 -2.195 23.064 1.00 92.06 275 SER A C 1
ATOM 1987 O O . SER A 1 275 ? -6.804 -1.641 23.279 1.00 92.06 275 SER A O 1
ATOM 1989 N N . ASP A 1 276 ? -4.761 -1.597 22.359 1.00 96.81 276 ASP A N 1
ATOM 1990 C CA . ASP A 1 276 ? -4.848 -0.230 21.839 1.00 96.81 276 ASP A CA 1
ATOM 1991 C C . ASP A 1 276 ? -5.479 -0.197 20.442 1.00 96.81 276 ASP A C 1
ATOM 1993 O O . ASP A 1 276 ? -4.831 -0.006 19.411 1.00 96.81 276 ASP A O 1
ATOM 1997 N N . LEU A 1 277 ? -6.800 -0.364 20.410 1.00 96.94 277 LEU A N 1
ATOM 1998 C CA . LEU A 1 277 ? -7.590 -0.293 19.181 1.00 96.94 277 LEU A CA 1
ATOM 1999 C C . LEU A 1 277 ? -7.427 1.043 18.431 1.00 96.94 277 LEU A C 1
ATOM 2001 O O . LEU A 1 277 ? -7.559 1.088 17.205 1.00 96.94 277 LEU A O 1
ATOM 2005 N N . THR A 1 278 ? -7.167 2.132 19.155 1.00 96.94 278 THR A N 1
ATOM 2006 C CA . THR A 1 278 ? -7.050 3.475 18.578 1.00 96.94 278 THR A CA 1
ATOM 2007 C C . THR A 1 278 ? -5.795 3.581 17.722 1.00 96.94 278 THR A C 1
ATOM 2009 O O . THR A 1 278 ? -5.874 4.077 16.596 1.00 96.94 278 THR A O 1
ATOM 2012 N N . ALA A 1 279 ? -4.668 3.049 18.202 1.00 95.81 279 ALA A N 1
ATOM 2013 C CA . ALA A 1 279 ? -3.429 2.991 17.434 1.00 95.81 279 ALA A CA 1
ATOM 2014 C C . ALA A 1 279 ? -3.597 2.186 16.133 1.00 95.81 279 ALA A C 1
ATOM 2016 O O . ALA A 1 279 ? -3.225 2.668 15.061 1.00 95.81 279 ALA A O 1
ATOM 2017 N N . TYR A 1 280 ? -4.251 1.018 16.193 1.00 96.81 280 TYR A N 1
ATOM 2018 C CA . TYR A 1 280 ? -4.538 0.211 15.000 1.00 96.81 280 TYR A CA 1
ATOM 2019 C C . TYR A 1 280 ? -5.424 0.945 13.985 1.00 96.81 280 TYR A C 1
ATOM 2021 O O . TYR A 1 280 ? -5.141 0.909 12.789 1.00 96.81 280 TYR A O 1
ATOM 2029 N N . ARG A 1 281 ? -6.473 1.647 14.438 1.00 97.69 281 ARG A N 1
ATOM 2030 C CA . ARG A 1 281 ? -7.336 2.453 13.554 1.00 97.69 281 ARG A CA 1
ATOM 2031 C C . ARG A 1 281 ? -6.576 3.604 12.900 1.00 97.69 281 ARG A C 1
ATOM 2033 O O . ARG A 1 281 ? -6.733 3.832 11.703 1.00 97.69 281 ARG A O 1
ATOM 2040 N N . SER A 1 282 ? -5.745 4.303 13.673 1.00 97.69 282 SER A N 1
ATOM 2041 C CA . SER A 1 282 ? -4.915 5.402 13.176 1.00 97.69 282 SER A CA 1
ATOM 2042 C C . SER A 1 282 ? -3.952 4.920 12.089 1.00 97.69 282 SER A C 1
ATOM 2044 O O . SER A 1 282 ? -3.915 5.498 11.001 1.00 97.69 282 SER A O 1
ATOM 2046 N N . ALA A 1 283 ? -3.232 3.825 12.344 1.00 97.44 283 ALA A N 1
ATOM 2047 C CA . ALA A 1 283 ? -2.326 3.227 11.369 1.00 97.44 283 ALA A CA 1
ATOM 2048 C C . ALA A 1 283 ? -3.070 2.769 10.109 1.00 97.44 283 ALA A C 1
ATOM 2050 O O . ALA A 1 283 ? -2.695 3.163 9.011 1.00 97.44 283 ALA A O 1
ATOM 2051 N N . ALA A 1 284 ? -4.184 2.045 10.264 1.00 97.81 284 ALA A N 1
ATOM 2052 C CA . ALA A 1 284 ? -5.005 1.601 9.140 1.00 97.81 284 ALA A CA 1
ATOM 2053 C C . ALA A 1 284 ? -5.484 2.772 8.264 1.00 97.81 284 ALA A C 1
ATOM 2055 O O . ALA A 1 284 ? -5.324 2.733 7.048 1.00 97.81 284 ALA A O 1
ATOM 2056 N N . SER A 1 285 ? -6.001 3.848 8.865 1.00 98.00 285 SER A N 1
ATOM 2057 C CA . SER A 1 285 ? -6.435 5.038 8.115 1.00 98.00 285 SER A CA 1
ATOM 2058 C C . SER A 1 285 ? -5.287 5.746 7.380 1.00 98.00 285 SER A C 1
ATOM 2060 O O . SER A 1 285 ? -5.461 6.223 6.257 1.00 98.00 285 SER A O 1
ATOM 2062 N N . SER A 1 286 ? -4.095 5.766 7.983 1.00 97.62 286 SER A N 1
ATOM 2063 C CA . SER A 1 286 ? -2.894 6.343 7.372 1.00 97.62 286 SER A CA 1
ATOM 2064 C C . SER A 1 286 ? -2.431 5.499 6.182 1.00 97.62 286 SER A C 1
ATOM 2066 O O . SER A 1 286 ? -2.159 6.041 5.114 1.00 97.62 286 SER A O 1
ATOM 2068 N N . THR A 1 287 ? -2.439 4.171 6.323 1.00 97.31 287 THR A N 1
ATOM 2069 C CA . THR A 1 287 ? -2.155 3.236 5.230 1.00 97.31 287 THR A CA 1
ATOM 2070 C C . THR A 1 287 ? -3.146 3.392 4.072 1.00 97.31 287 THR A C 1
ATOM 2072 O O . THR A 1 287 ? -2.713 3.486 2.927 1.00 97.31 287 THR A O 1
ATOM 2075 N N . LEU A 1 288 ? -4.452 3.509 4.346 1.00 97.81 288 LEU A N 1
ATOM 2076 C CA . LEU A 1 288 ? -5.461 3.751 3.302 1.00 97.81 288 LEU A CA 1
ATOM 2077 C C . LEU A 1 288 ? -5.225 5.063 2.548 1.00 97.81 288 LEU A C 1
ATOM 2079 O O . LEU A 1 288 ? -5.419 5.118 1.336 1.00 97.81 288 LEU A O 1
ATOM 2083 N N . THR A 1 289 ? -4.775 6.106 3.249 1.00 96.94 289 THR A N 1
ATOM 2084 C CA . THR A 1 289 ? -4.437 7.391 2.621 1.00 96.94 289 THR A CA 1
ATOM 2085 C C . THR A 1 289 ? -3.281 7.230 1.631 1.00 96.94 289 THR A C 1
ATOM 2087 O O . THR A 1 289 ? -3.394 7.677 0.494 1.00 96.94 289 THR A O 1
ATOM 2090 N N . LEU A 1 290 ? -2.211 6.526 2.020 1.00 95.88 290 LEU A N 1
ATOM 2091 C CA . LEU A 1 290 ? -1.062 6.264 1.143 1.00 95.88 290 LEU A CA 1
ATOM 2092 C C . LEU A 1 290 ? -1.456 5.449 -0.101 1.00 95.88 290 LEU A C 1
ATOM 2094 O O . LEU A 1 290 ? -1.050 5.780 -1.213 1.00 95.88 290 LEU A O 1
ATOM 2098 N N . VAL A 1 291 ? -2.281 4.410 0.060 1.00 94.88 291 VAL A N 1
ATOM 2099 C CA . VAL A 1 291 ? -2.754 3.595 -1.076 1.00 94.88 291 VAL A CA 1
ATOM 2100 C C . VAL A 1 291 ? -3.671 4.404 -2.006 1.00 94.88 291 VAL A C 1
ATOM 2102 O O . VAL A 1 291 ? -3.606 4.257 -3.228 1.00 94.88 291 VAL A O 1
ATOM 2105 N N . ALA A 1 292 ? -4.493 5.308 -1.466 1.00 93.38 292 ALA A N 1
ATOM 2106 C CA . ALA A 1 292 ? -5.330 6.192 -2.276 1.00 93.38 292 ALA A CA 1
ATOM 2107 C C . ALA A 1 292 ? -4.506 7.197 -3.107 1.00 93.38 292 ALA A C 1
ATOM 2109 O O . ALA A 1 292 ? -4.853 7.464 -4.259 1.00 93.38 292 ALA A O 1
ATOM 2110 N N . GLU A 1 293 ? -3.401 7.720 -2.563 1.00 90.62 293 GLU A N 1
ATOM 2111 C CA . GLU A 1 293 ? -2.474 8.607 -3.288 1.00 90.62 293 GLU A CA 1
ATOM 2112 C C . GLU A 1 293 ? -1.841 7.907 -4.509 1.00 90.62 293 GLU A C 1
ATOM 2114 O O . GLU A 1 293 ? -1.702 8.523 -5.574 1.00 90.62 293 GLU A O 1
ATOM 2119 N N . LEU A 1 294 ? -1.541 6.605 -4.406 1.00 86.75 294 LEU A N 1
ATOM 2120 C CA . LEU A 1 294 ? -1.076 5.797 -5.540 1.00 86.75 294 LEU A CA 1
ATOM 2121 C C . LEU A 1 294 ? -2.139 5.722 -6.646 1.00 86.75 294 LEU A C 1
ATOM 2123 O O . LEU A 1 294 ? -1.863 6.079 -7.793 1.00 86.75 294 LEU A O 1
ATOM 2127 N N . ARG A 1 295 ? -3.374 5.332 -6.297 1.00 86.88 295 ARG A N 1
ATOM 2128 C CA . ARG A 1 295 ? -4.494 5.223 -7.255 1.00 86.88 295 ARG A CA 1
ATOM 2129 C C . ARG A 1 295 ? -4.758 6.556 -7.971 1.00 86.88 295 ARG A C 1
ATOM 2131 O O . ARG A 1 295 ? -4.996 6.597 -9.181 1.00 86.88 295 ARG A O 1
ATOM 2138 N N . ALA A 1 296 ? -4.676 7.671 -7.242 1.00 86.62 296 ALA A N 1
ATOM 2139 C CA . ALA A 1 296 ? -4.819 9.006 -7.821 1.00 86.62 296 ALA A CA 1
ATOM 2140 C C . ALA A 1 296 ? -3.714 9.313 -8.852 1.00 86.62 296 ALA A C 1
ATOM 2142 O O . ALA A 1 296 ? -3.991 9.861 -9.928 1.00 86.62 296 ALA A O 1
ATOM 2143 N N . SER A 1 297 ? -2.479 8.902 -8.566 1.00 83.69 297 SER A N 1
ATOM 2144 C CA . SER A 1 297 ? -1.331 9.088 -9.459 1.00 83.69 297 SER A CA 1
ATOM 2145 C C . SER A 1 297 ? 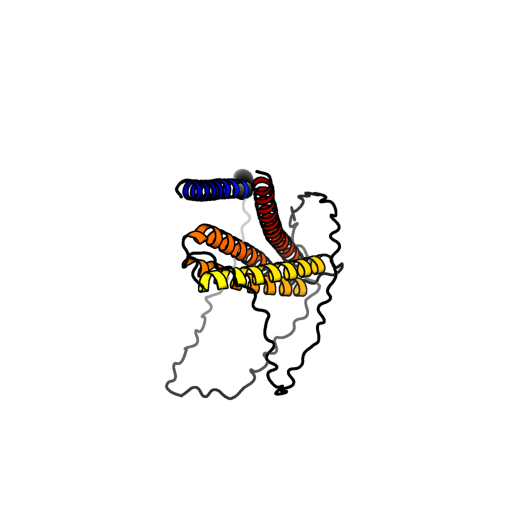-1.480 8.286 -10.759 1.00 83.69 297 SER A C 1
ATOM 2147 O O . SER A 1 297 ? -1.286 8.834 -11.847 1.00 83.69 297 SER A O 1
ATOM 2149 N N . GLU A 1 298 ? -1.937 7.034 -10.680 1.00 81.50 298 GLU A N 1
ATOM 2150 C CA . GLU A 1 298 ? -2.178 6.168 -11.846 1.00 81.50 298 GLU A CA 1
ATOM 2151 C C . GLU A 1 298 ? -3.275 6.725 -12.771 1.00 81.50 298 GLU A C 1
ATOM 2153 O O . GLU A 1 298 ? -3.119 6.766 -13.998 1.00 81.50 298 GLU A O 1
ATOM 2158 N N . SER A 1 299 ? -4.364 7.246 -12.194 1.00 78.12 299 SER A N 1
ATOM 2159 C CA . SER A 1 299 ? -5.465 7.837 -12.968 1.00 78.12 299 SER A CA 1
ATOM 2160 C C . SER A 1 299 ? -5.025 9.064 -13.783 1.00 78.12 299 SER A C 1
ATOM 2162 O O . SER A 1 299 ? -5.436 9.242 -14.936 1.00 78.12 299 SER A O 1
ATOM 2164 N N . THR A 1 300 ? -4.117 9.869 -13.222 1.00 77.50 300 THR A N 1
ATOM 2165 C CA . THR A 1 300 ? -3.586 11.080 -13.862 1.00 77.50 300 THR A CA 1
ATOM 2166 C C . THR A 1 300 ? -2.716 10.732 -15.071 1.00 77.50 300 THR A C 1
ATOM 2168 O O . THR A 1 300 ? -2.818 11.371 -16.125 1.00 77.50 300 THR A O 1
ATOM 2171 N N . VAL A 1 301 ? -1.904 9.676 -14.961 1.00 76.31 301 VAL A N 1
ATOM 2172 C CA . VAL A 1 301 ? -1.083 9.166 -16.070 1.00 76.31 301 VAL A CA 1
ATOM 2173 C C . VAL A 1 301 ? -1.971 8.647 -17.210 1.00 76.31 301 VAL A C 1
ATOM 2175 O O . VAL A 1 301 ? -1.754 8.988 -18.378 1.00 76.31 301 VAL A O 1
ATOM 2178 N N . GLY A 1 302 ? -3.039 7.911 -16.883 1.00 69.88 302 GLY A N 1
ATOM 2179 C CA . GLY A 1 302 ? -3.982 7.370 -17.868 1.00 69.88 302 GLY A CA 1
ATOM 2180 C C . GLY A 1 302 ? -4.806 8.426 -18.623 1.00 69.88 302 GLY A C 1
ATOM 2181 O O . GLY A 1 302 ? -5.152 8.222 -19.792 1.00 69.88 302 GLY A O 1
ATOM 2182 N N . MET A 1 303 ? -5.124 9.567 -18.001 1.00 64.81 303 MET A N 1
ATOM 2183 C CA . MET A 1 303 ? -5.819 10.674 -18.681 1.00 64.81 303 MET A CA 1
ATOM 2184 C C . MET A 1 303 ? -4.910 11.397 -19.680 1.00 64.81 303 MET A C 1
ATOM 2186 O O . MET A 1 303 ? -5.341 11.736 -20.784 1.00 64.81 303 MET A O 1
ATOM 2190 N N . ARG A 1 304 ? -3.632 11.588 -19.337 1.00 62.78 304 ARG A N 1
ATOM 2191 C CA . ARG A 1 304 ? -2.694 12.339 -20.181 1.00 62.78 304 ARG A CA 1
ATOM 2192 C C . ARG A 1 304 ? -2.292 11.571 -21.444 1.00 62.78 304 ARG A C 1
ATOM 2194 O O . ARG A 1 304 ? -2.198 12.176 -22.508 1.00 62.78 304 ARG A O 1
ATOM 2201 N N . SER A 1 305 ? -2.148 10.247 -21.351 1.00 68.62 305 SER A N 1
ATOM 2202 C CA . SER A 1 305 ? -1.872 9.379 -22.510 1.00 68.62 305 SER A CA 1
ATOM 2203 C C . SER A 1 305 ? -3.017 9.368 -23.541 1.00 68.62 305 SER A C 1
ATOM 2205 O O . SER A 1 305 ? -2.780 9.299 -24.747 1.00 68.62 305 SER A O 1
ATOM 2207 N N . ARG A 1 306 ? -4.275 9.505 -23.097 1.00 72.06 306 ARG A N 1
ATOM 2208 C CA . ARG A 1 306 ? -5.435 9.585 -24.005 1.00 72.06 306 ARG A CA 1
ATOM 2209 C C . ARG A 1 306 ? -5.542 10.927 -24.732 1.00 72.06 306 ARG A C 1
ATOM 2211 O O . ARG A 1 306 ? -5.925 10.949 -25.900 1.00 72.06 306 ARG A O 1
ATOM 2218 N N . GLY A 1 307 ? -5.171 12.027 -24.077 1.00 69.50 307 GLY A N 1
ATOM 2219 C CA . GLY A 1 307 ? -5.236 13.367 -24.670 1.00 69.50 307 GLY A CA 1
ATOM 2220 C C . GLY A 1 307 ? -4.268 13.584 -25.838 1.00 69.50 307 GLY A C 1
ATOM 2221 O O . GLY A 1 307 ? -4.575 14.346 -26.753 1.00 69.50 307 GLY A O 1
ATOM 2222 N N . THR A 1 308 ? -3.121 12.901 -25.850 1.00 69.38 308 THR A N 1
ATOM 2223 C CA . THR A 1 308 ? -2.134 13.026 -26.934 1.00 69.38 308 THR A CA 1
ATOM 2224 C C . THR A 1 308 ? -2.546 12.257 -28.187 1.00 69.38 308 THR A C 1
ATOM 2226 O O . THR A 1 308 ? -2.436 12.812 -29.275 1.00 69.38 308 THR A O 1
ATOM 2229 N N . LYS A 1 309 ? -3.114 11.048 -28.056 1.00 67.94 309 LYS A N 1
ATOM 2230 C CA . LYS A 1 309 ? -3.635 10.272 -29.202 1.00 67.94 309 LYS A CA 1
ATOM 2231 C C . LYS A 1 309 ? -4.774 10.974 -29.945 1.00 67.94 309 LYS A C 1
ATOM 2233 O O . LYS A 1 309 ? -4.832 10.909 -31.168 1.00 67.94 309 LYS A O 1
ATOM 2238 N N . ALA A 1 310 ? -5.663 11.658 -29.223 1.00 70.12 310 ALA A N 1
ATOM 2239 C CA . ALA A 1 310 ? -6.772 12.385 -29.842 1.00 70.12 310 ALA A CA 1
ATOM 2240 C C . ALA A 1 310 ? -6.300 13.583 -30.688 1.00 70.12 310 ALA A C 1
ATOM 2242 O O . ALA A 1 310 ? -6.989 13.980 -31.621 1.00 70.12 310 ALA A O 1
ATOM 2243 N N . ARG A 1 311 ? -5.123 14.148 -30.386 1.00 72.81 311 ARG A N 1
ATOM 2244 C CA . ARG A 1 311 ? -4.575 15.299 -31.114 1.00 72.81 311 ARG A CA 1
ATOM 2245 C C . ARG A 1 311 ? -3.853 14.897 -32.401 1.00 72.81 311 ARG A C 1
ATOM 2247 O O . ARG A 1 311 ? -3.906 15.648 -33.363 1.00 72.81 311 ARG A O 1
ATOM 2254 N N . THR A 1 312 ? -3.225 13.723 -32.442 1.00 69.31 312 THR A N 1
ATOM 2255 C CA . THR A 1 312 ? -2.511 13.229 -33.633 1.00 69.31 312 THR A CA 1
ATOM 2256 C C . THR A 1 312 ? -3.408 12.561 -34.671 1.00 69.31 312 THR A C 1
ATOM 2258 O O . THR A 1 312 ? -3.015 12.491 -35.823 1.00 69.31 312 THR A O 1
ATOM 2261 N N . ALA A 1 313 ? -4.603 12.091 -34.305 1.00 72.81 313 ALA A N 1
ATOM 2262 C CA . ALA A 1 313 ? -5.534 11.479 -35.262 1.00 72.81 313 ALA A CA 1
ATOM 2263 C C . ALA A 1 313 ? -6.363 12.497 -36.080 1.00 72.81 313 ALA A C 1
ATOM 2265 O O . ALA A 1 313 ? -7.119 12.091 -36.957 1.00 72.81 313 ALA A O 1
ATOM 2266 N N . GLY A 1 314 ? -6.262 13.796 -35.773 1.00 68.69 314 GLY A N 1
ATOM 2267 C CA . GLY A 1 314 ? -7.024 14.869 -36.430 1.00 68.69 314 GLY A CA 1
ATOM 2268 C C . GLY A 1 314 ? -6.179 15.858 -37.237 1.00 68.69 314 GLY A C 1
ATOM 2269 O O . GLY A 1 314 ? -6.666 16.946 -37.529 1.00 68.69 314 GLY A O 1
ATOM 2270 N N . SER A 1 315 ? -4.917 15.525 -37.525 1.00 54.66 315 SER A N 1
ATOM 2271 C CA . SER A 1 315 ? -3.990 16.293 -38.378 1.00 54.66 315 SER A CA 1
ATOM 2272 C C . SER A 1 315 ? -3.610 15.455 -39.590 1.00 54.66 315 SER A C 1
ATOM 2274 O O . SER A 1 315 ? -3.488 16.043 -40.683 1.00 54.66 315 SER A O 1
#

Foldseek 3Di:
DVVVVVVVVVVVVVVVVVLVVVVVVVCPVVVVVVVVVVVVVVVVVVVVVVVVVVVVVVVVVVPPDPDDDDDDDDDDDDDDDDDDDDDDDDPDDDDDDDDDPDDPDPPPDPPDPPDDDDPPPDDDDDDPPPPPDDDDDDDDDDPDDPPPDPDPPPPPDDPDPDPDDDPPPPDPPDPDPDDPPQDPLLVVLVVLLVVLLVVLVVLLVVLVVLLPDPDRALVVLLVSLVVLLVSLVSQLVSLVSNVVPPVCVVVSVVSNVLSVVLNVLSVQLVVDDSVCSVSSSVSSVVSSVSSVVVVVVVVVVVVVVVVVVVVVVVD

Secondary structure (DSSP, 8-state):
-HHHHHHHHHHHHHHHHHHHHHHHHHHHHHHHHHHHHHHHHHHHHHHHHHHHHHHHHHHHHHTS--PPPP------------PPP--------------------PPP----------TT-----------------------------------------------------------TT--HHHHHHHHHHHHHHHHHHHHHHHHHHHHTSTT--HHHHHHHHHHHHHHHHHHHHHHHGGGG-GGGHHHHHHHHHHHHHHHHHHHHHHHS-TT-HHHHHHHHHHHHHHHHHHHHHHHHHHHHHHHHHHHHTT-

pLDDT: mean 72.83, std 21.47, range [27.97, 98.38]

Nearest PDB structures (foldseek):
  2b0h-assembly1_A  TM=6.056E-01  e=2.941E-01  Mus musculus
  2x0c-assembly1_A  TM=7.023E-01  e=7.246E-01  Mus musculus

=== Feature glossary ===
A reading guide for the features in this record.

Start from the sequence.

  · Sequence gives the chain of amino acids in standard one-letter code (A=alanine, C=cysteine, …, Y=tyrosine), read N→C. It is the only feature that is directly encoded by the gene; all structural features are derived from the folded form of this sequence.

Fold it, and you get atomic coordinates and the backbone conformation that goes with them.

  · The mmCIF table is the protein's shape written out atom by atom. For each backbone N, Cα, C, and carbonyl O, it records an (x, y, z) coordinate triple in Å plus the residue type, chain letter, and residue number.

  · Backbone dihedral angles. Every residue except chain termini has a φ (preceding-C → N → Cα → C) and a ψ (N → Cα → C → next-N). They are reported in degrees following the IUPAC sign convention. Secondary structure is essentially a statement about which (φ, ψ) basin each residue occupies.

  · DSSP 8-state secondary structure assigns each residue one of H (α-helix), G (3₁₀-helix), I (π-helix), E (extended β-strand), B (isolated β-bridge), T (hydrogen-bonded turn), S (bend), or '-' (coil). The assignment is computed from backbone hydrogen-bond geometry via the Kabsch–Sander algorithm.

  · P-SEA three-state annotation labels each residue as helix, strand, or coil based purely on the geometry of the Cα trace. It serves as a fallback when the full backbone (and thus DSSP) is unavailable.

Summarize the fold with a handful of shape descriptors and a per-residue structural alphabet.

  · Radius of gyration (Rg) is the root-mean-square distance of Cα atoms from their centroid — a single number for overall size and compactness. A globular domain of N residues has Rg ≈ 2.2·N^0.38 Å; an extended or disordered chain has a much larger Rg. The Cα contact count is the number of residue pairs whose Cα atoms are within 8 Å and are more than four positions apart in sequence — a standard proxy for tertiary packing density. The bounding box is the smallest axis-aligned box enclosing all Cα atoms.

  · Foldseek's 3Di representation compresses backbone geometry into a per-residue letter drawn from a learned twenty-state alphabet. It captures the tertiary interaction pattern around each residue — which residues are packed against it in space, regardless of where they are in sequence.

  · Accessible surface area quantifies burial. A residue with SASA near zero is packed into the hydrophobic core; one with SASA >100 Å² sits on the surface. Computed here via the Shrake–Rupley numerical algorithm with a 1.4 Å probe.

Ask how reliable the model is.

  · For AlphaFold models, the B-factor field carries pLDDT — the model's own estimate of local accuracy on a 0–100 scale. Regions with pLDDT<50 should be treated as essentially unmodeled; they often correspond to intrinsically disordered segments.

  · For experimental (PDB) structures, the B-factor (temperature factor) quantifies the positional spread of each atom in the crystal — a combination of thermal vibration and static disorder — in units of Å². High B-factors mark flexible loops or poorly resolved regions; low B-factors mark the rigid, well-ordered core.

  · PAE(i, j) answers: if I align the predicted and true structures on residue i, how far off (in Å) do I expect residue j to be? A block-diagonal PAE matrix with low values on the blocks and high values off-diagonal is the signature of a multi-domain protein with confidently predicted domains but uncertain inter-domain orientation.

Place it in context: what it resembles, what it is annotated as, and how it looks.

  · Structural nearest neighbors (via Foldseek easy-search vs the PDB). Reported per hit: target PDB id, E-value, and alignment TM-score. A TM-score above ~0.5 is the conventional threshold for 'same fold'.

  · Functional annotations link the protein to curated databases. InterPro entries identify conserved domains and families by matching the sequence against member-database signatures (Pfam, PROSITE, CDD, …). Gene Ontology (GO) terms describe molecular function, biological process, and cellular component in a controlled vocabulary. CATH places the structure in a hierarchical fold classification (Class/Architecture/Topology/Homologous-superfamily). The organism is the source species.

  · Plot images: a contact map (which residues are close in 3D, as an N×N binary image), a Ramachandran scatter (backbone torsion angles, revealing secondary-structure composition at a glance), and — for AlphaFold structures — a PAE heatmap (pairwise prediction confidence).

  · Structure images are PyMOL renders from six orthogonal camera directions. Cartoon representation draws helices as coils and strands as arrows; sticks shows the backbone as bonds; surface shows the solvent-excluded envelope. Rainbow coloring maps sequence position to hue (blue→red, N→C); chain coloring assigns a distinct color per polypeptide.